Protein AF-A0A328TNJ8-F1 (afdb_monomer)

Nearest PDB structures (foldseek):
  2qz9-assembly2_B-2  TM=7.000E-01  e=3.202E-10  Vibrio cholerae
  2r00-assembly2_C-2  TM=6.395E-01  e=8.306E-10  Vibrio cholerae
  2r00-assembly1_A  TM=7.428E-01  e=7.680E-09  Vibrio cholerae
  2gyy-assembly2_C  TM=9.497E-01  e=2.494E-06  Streptococcus pneumoniae
  2hjs-assembly1_A-2  TM=7.032E-01  e=1.258E-07  Pseudomonas aeruginosa PAO1

InterPro domains:
  IPR000534 Semialdehyde dehydrogenase, NAD-binding [PF01118] (6-41)
  IPR012280 Semialdehyde dehydrogenase, dimerisation domain [PF02774] (74-170)
  IPR036291 NAD(P)-binding domain superfamily [SSF51735] (5-42)

Organism: NCBI:txid252393

Foldseek 3Di:
DAQFDADEDEQCLALLNVLLVVVCVVVVHRYGHYHDHYDPPHPDDDPDDDDDDPPDPDPPPPPPPDDPPVPPVCVVVVHPPDDDDDDDDDDPDDWKDKDKDKDQAPDQDFLVNVVVVQVVDPQEAEDDAPDDDDGPPHAVPGLHKYKYNWGADPPHRRMIIIMIMHTCSNNVRSNVVVVVVVVCCVPPVD

pLDDT: mean 79.5, std 22.18, range [23.92, 97.06]

Radius of gyration: 19.74 Å; Cα contacts (8 Å, |Δi|>4): 268; chains: 1; bounding box: 42×53×55 Å

Secondary structure (DSSP, 8-state):
--SSEEEEEETTTSHHHHHHHHHHHHTT--EEEEEEE--TT---PPSS--------------------THHHHHHHTT-TT----------S-SS-EEEEEEEE-SS---HHHHHHHHHT-TTEEEPPTT----IIIIITT-SSEEEEEEEE-SS-TTEEEEEEEE-TTIIIIIIHHHHHHHHHHHHH--

Solvent-accessible surface area (backbone atoms only — not comparable to full-atom values): 11451 Å² total; per-residue (Å²): 128,79,85,35,45,72,44,75,39,76,39,36,77,39,73,42,30,45,39,31,57,51,48,40,59,75,69,62,53,66,58,44,55,77,46,74,41,61,64,99,74,62,79,80,78,78,85,83,89,78,90,73,80,82,86,62,99,63,93,66,82,75,74,68,75,85,67,71,79,56,56,58,60,23,58,74,69,72,32,89,82,58,89,67,86,87,87,88,80,91,68,103,63,94,57,31,48,72,47,81,47,75,46,77,46,100,55,68,58,53,38,64,60,53,48,58,60,49,64,72,38,90,51,42,45,73,50,56,82,95,40,71,66,37,34,77,84,58,4,52,90,25,72,32,41,28,35,14,54,64,33,58,49,97,87,42,66,31,32,36,33,32,38,36,20,23,8,57,41,34,27,71,40,23,47,51,52,48,56,51,50,52,49,45,42,71,71,73,71,107

Mean predicted aligned error: 10.43 Å

Sequence (190 aa):
MSDGWNIALLGATGAVGAALLELLAEHQFPVGELYALASGRGVFWPPAGVQHAAAGHRCGRQRVAGVPLGGSGAKVLQDDGLPIAVSTVQAPVFYGNTQIVQIENLHPVSAEEAREALQQAEDINLTDEDNFPTQVGDASGSAHLSIGCVRNDYGIAELLQFWSVADNVRFSCALMAIKTAEKLVQEYLY

Structure (mmCIF, N/CA/C/O backbone):
data_AF-A0A328TNJ8-F1
#
_entry.id   AF-A0A328TNJ8-F1
#
loop_
_atom_site.group_PDB
_atom_site.id
_atom_site.type_symbol
_atom_site.label_atom_id
_atom_site.label_alt_id
_atom_site.label_comp_id
_atom_site.label_asym_id
_atom_site.label_entity_id
_atom_site.label_seq_id
_atom_site.pdbx_PDB_ins_code
_atom_site.Cartn_x
_atom_site.Cartn_y
_atom_site.Cartn_z
_atom_site.occupancy
_atom_site.B_iso_or_equiv
_atom_site.auth_seq_id
_atom_site.auth_comp_id
_atom_site.auth_asym_id
_atom_site.auth_atom_id
_atom_site.pdbx_PDB_model_num
ATOM 1 N N . MET A 1 1 ? -20.077 -3.007 30.073 1.00 47.66 1 MET A N 1
ATOM 2 C CA . MET A 1 1 ? -19.771 -2.292 28.816 1.00 47.66 1 MET A CA 1
ATOM 3 C C . MET A 1 1 ? -19.287 -3.367 27.867 1.00 47.66 1 MET A C 1
ATOM 5 O O . MET A 1 1 ? -18.530 -4.201 28.334 1.00 47.66 1 MET A O 1
ATOM 9 N N . SER A 1 2 ? -19.848 -3.474 26.663 1.00 51.03 2 SER A N 1
ATOM 10 C CA . SER A 1 2 ? -19.603 -4.611 25.762 1.00 51.03 2 SER A CA 1
ATOM 11 C C . SER A 1 2 ? -18.109 -4.785 25.477 1.00 51.03 2 SER A C 1
ATOM 13 O O . SER A 1 2 ? -17.435 -3.801 25.185 1.00 51.03 2 SER A O 1
ATOM 15 N N . ASP A 1 3 ? -17.622 -6.026 25.552 1.00 70.44 3 ASP A N 1
ATOM 16 C CA . ASP A 1 3 ? -16.212 -6.444 25.430 1.00 70.44 3 ASP A CA 1
ATOM 17 C C . ASP A 1 3 ? -15.604 -6.256 24.013 1.00 70.44 3 ASP A C 1
ATOM 19 O O . ASP A 1 3 ? -14.621 -6.900 23.663 1.00 70.44 3 ASP A O 1
ATOM 23 N N . GLY A 1 4 ? -16.184 -5.379 23.183 1.00 81.12 4 GLY A N 1
ATOM 24 C CA . GLY A 1 4 ? -15.771 -5.089 21.808 1.00 81.12 4 GLY A CA 1
ATOM 25 C C . GLY A 1 4 ? -16.939 -4.687 20.897 1.00 81.12 4 GLY A C 1
ATOM 26 O O . GLY A 1 4 ? -18.098 -4.645 21.323 1.00 81.12 4 GLY A O 1
ATOM 27 N N . TRP A 1 5 ? -16.637 -4.383 19.632 1.00 86.81 5 TRP A N 1
ATOM 28 C CA . TRP A 1 5 ? -17.613 -4.040 18.593 1.00 86.81 5 TRP A CA 1
ATOM 29 C C . TRP A 1 5 ? -18.095 -5.279 17.849 1.00 86.81 5 TRP A C 1
ATOM 31 O O . TRP A 1 5 ? -17.291 -6.095 17.397 1.00 86.81 5 TRP A O 1
ATOM 41 N N . ASN A 1 6 ? -19.408 -5.400 17.664 1.00 88.69 6 ASN A N 1
ATOM 42 C CA . ASN A 1 6 ? -19.966 -6.457 16.830 1.00 88.69 6 ASN A CA 1
ATOM 43 C C . ASN A 1 6 ? -19.729 -6.119 15.354 1.00 88.69 6 ASN A C 1
ATOM 45 O O . ASN A 1 6 ? -20.203 -5.093 14.865 1.00 88.69 6 ASN A O 1
ATOM 49 N N . ILE A 1 7 ? -19.004 -6.980 14.644 1.00 89.19 7 ILE A N 1
ATOM 50 C CA . ILE A 1 7 ? -18.570 -6.751 13.263 1.00 89.19 7 ILE A CA 1
ATOM 51 C C . ILE A 1 7 ? -19.214 -7.791 12.360 1.00 89.19 7 ILE A C 1
ATOM 53 O O . ILE A 1 7 ? -19.061 -8.987 12.580 1.00 89.19 7 ILE A O 1
ATOM 57 N N . ALA A 1 8 ? -19.881 -7.351 11.295 1.00 90.12 8 ALA A N 1
ATOM 58 C CA . ALA A 1 8 ? -20.311 -8.231 10.216 1.00 90.12 8 ALA A CA 1
ATOM 59 C C . ALA A 1 8 ? -19.391 -8.077 9.004 1.00 90.12 8 ALA A C 1
ATOM 61 O O . ALA A 1 8 ? -19.329 -7.011 8.393 1.00 90.12 8 ALA A O 1
ATOM 62 N N . LEU A 1 9 ? -18.693 -9.154 8.643 1.00 87.06 9 LEU A N 1
ATOM 63 C CA . LEU A 1 9 ? -17.782 -9.188 7.506 1.00 87.06 9 LEU A CA 1
ATOM 64 C C . LEU A 1 9 ? -18.424 -9.919 6.331 1.00 87.06 9 LEU A C 1
ATOM 66 O O . LEU A 1 9 ? -18.528 -11.146 6.332 1.00 87.06 9 LEU A O 1
ATOM 70 N N . LEU A 1 10 ? -18.804 -9.172 5.298 1.00 87.69 10 LEU A N 1
ATOM 71 C CA . LEU A 1 10 ? -19.263 -9.745 4.037 1.00 87.69 10 LEU A CA 1
ATOM 72 C C . LEU A 1 10 ? -18.072 -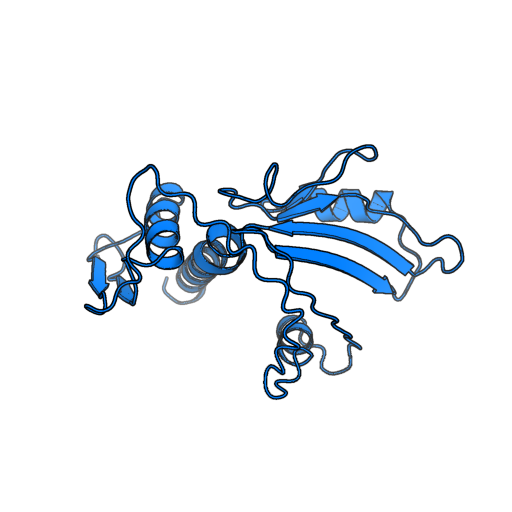10.101 3.137 1.00 87.69 10 LEU A C 1
ATOM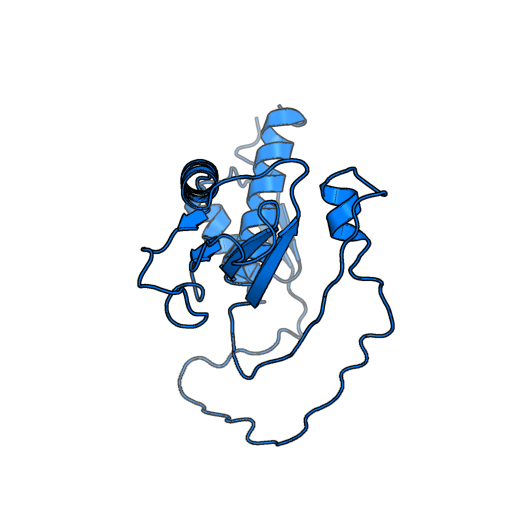 74 O O . LEU A 1 10 ? -17.221 -9.265 2.859 1.00 87.69 10 LEU A O 1
ATOM 78 N N . GLY A 1 11 ? -18.036 -11.337 2.639 1.00 84.31 11 GLY A N 1
ATOM 79 C CA . GLY A 1 11 ? -16.944 -11.841 1.806 1.00 84.31 11 GLY A CA 1
ATOM 80 C C . GLY A 1 11 ? -15.753 -12.381 2.599 1.00 84.31 11 GLY A C 1
ATOM 81 O O . GLY A 1 11 ? -14.644 -12.393 2.072 1.00 84.31 11 GLY A O 1
ATOM 82 N N . ALA A 1 12 ? -15.975 -12.863 3.828 1.00 84.12 12 ALA A N 1
ATOM 83 C CA . ALA A 1 12 ? -14.924 -13.354 4.729 1.00 84.12 12 ALA A CA 1
ATOM 84 C C . ALA A 1 12 ? -14.005 -14.440 4.123 1.00 84.12 12 ALA A C 1
ATOM 86 O O . ALA A 1 12 ? -12.855 -14.559 4.521 1.00 84.12 12 ALA A O 1
ATOM 87 N N . THR A 1 13 ? -14.484 -15.210 3.139 1.00 83.62 13 THR A N 1
ATOM 88 C CA . THR A 1 13 ? -13.697 -16.253 2.451 1.00 83.62 13 THR A CA 1
ATOM 89 C C . THR A 1 13 ? -12.882 -15.743 1.257 1.00 83.62 13 THR A C 1
ATOM 91 O O . THR A 1 13 ? -12.181 -16.526 0.624 1.00 83.62 13 THR A O 1
ATOM 94 N N . GLY A 1 14 ? -13.033 -14.476 0.862 1.00 83.19 14 GLY A N 1
ATOM 95 C CA . GLY A 1 14 ? -12.252 -13.873 -0.220 1.00 83.19 14 GLY A CA 1
ATOM 96 C C . GLY A 1 14 ? -10.882 -13.395 0.262 1.00 83.19 14 GLY A C 1
ATOM 97 O O . GLY A 1 14 ? -10.667 -13.247 1.459 1.00 83.19 14 GLY A O 1
ATOM 98 N N . ALA A 1 15 ? -9.976 -13.082 -0.671 1.00 84.19 15 ALA A N 1
ATOM 99 C CA . ALA A 1 15 ? -8.620 -12.624 -0.343 1.00 84.19 15 ALA A CA 1
ATOM 100 C C . ALA A 1 15 ? -8.612 -11.393 0.587 1.00 84.19 15 ALA A C 1
ATOM 102 O O . ALA A 1 15 ? -7.891 -11.374 1.578 1.00 84.19 15 ALA A O 1
ATOM 103 N N . VAL A 1 16 ? -9.472 -10.401 0.314 1.00 89.19 16 VAL A N 1
ATOM 104 C CA . VAL A 1 16 ? -9.612 -9.201 1.163 1.00 89.19 16 VAL A CA 1
ATOM 105 C C . VAL A 1 16 ? -10.204 -9.549 2.526 1.00 89.19 16 VAL A C 1
ATOM 107 O O . VAL A 1 16 ? -9.745 -9.028 3.534 1.00 89.19 16 VAL A O 1
ATOM 110 N N . GLY A 1 17 ? -11.199 -10.441 2.571 1.00 85.94 17 GLY A N 1
ATOM 111 C CA . GLY A 1 17 ? -11.820 -10.873 3.823 1.00 85.94 17 GLY A CA 1
ATOM 112 C C . GLY A 1 17 ? -10.829 -11.589 4.738 1.00 85.94 17 GLY A C 1
ATOM 113 O O . GLY A 1 17 ? -10.763 -11.271 5.919 1.00 85.94 17 GLY A O 1
ATOM 114 N N . ALA A 1 18 ? -10.013 -12.487 4.183 1.00 87.56 18 ALA A N 1
ATOM 115 C CA . ALA A 1 18 ? -8.958 -13.169 4.925 1.00 87.56 18 ALA A CA 1
ATOM 116 C C . ALA A 1 18 ? -7.911 -12.176 5.458 1.00 87.56 18 ALA A C 1
ATOM 118 O O . ALA A 1 18 ? -7.631 -12.173 6.653 1.00 87.56 18 ALA A O 1
ATOM 119 N N . ALA A 1 19 ? -7.421 -11.270 4.603 1.00 90.06 19 ALA A N 1
ATOM 120 C CA . ALA A 1 19 ? -6.477 -10.229 5.007 1.00 90.06 19 ALA A CA 1
ATOM 121 C C . ALA A 1 19 ? -7.039 -9.305 6.099 1.00 90.06 19 ALA A C 1
ATOM 123 O O . ALA A 1 19 ? -6.317 -8.933 7.017 1.00 90.06 19 ALA A O 1
ATOM 124 N N . LEU A 1 20 ? -8.326 -8.948 6.030 1.00 91.94 20 LEU A N 1
ATOM 125 C CA . LEU A 1 20 ? -8.980 -8.127 7.050 1.00 91.94 20 LEU A CA 1
ATOM 126 C C . LEU A 1 20 ? -9.035 -8.842 8.400 1.00 91.94 20 LEU A C 1
ATOM 128 O O . LEU A 1 20 ? -8.789 -8.219 9.423 1.00 91.94 20 LEU A O 1
ATOM 132 N N . LEU A 1 21 ? -9.344 -10.140 8.415 1.00 90.62 21 LEU A N 1
ATOM 133 C CA . LEU A 1 21 ? -9.379 -10.922 9.653 1.00 90.62 21 LEU A CA 1
ATOM 134 C C . LEU A 1 21 ? -7.996 -11.038 10.299 1.00 90.62 21 LEU A C 1
ATOM 136 O O . LEU A 1 21 ? -7.887 -10.906 11.515 1.00 90.62 21 LEU A O 1
ATOM 140 N N . GLU A 1 22 ? -6.957 -11.253 9.492 1.00 90.44 22 GLU A N 1
ATOM 141 C CA . GLU A 1 22 ? -5.568 -11.262 9.962 1.00 90.44 22 GLU A CA 1
ATOM 142 C C . GLU A 1 22 ? -5.178 -9.900 10.545 1.00 90.44 22 GLU A C 1
ATOM 144 O O . GLU A 1 22 ? -4.756 -9.820 11.697 1.00 90.44 22 GLU A O 1
ATOM 149 N N . LEU A 1 23 ? -5.413 -8.819 9.797 1.00 91.12 23 LEU A N 1
ATOM 150 C CA . LEU A 1 23 ? -5.046 -7.473 10.228 1.00 91.12 23 LEU A CA 1
ATOM 151 C C . LEU A 1 23 ? -5.847 -6.999 11.451 1.00 91.12 23 LEU A C 1
ATOM 153 O O . LEU A 1 23 ? -5.287 -6.320 12.303 1.00 91.12 23 LEU A O 1
ATOM 157 N N . LEU A 1 24 ? -7.123 -7.381 11.595 1.00 91.50 24 LEU A N 1
ATOM 158 C CA . LEU A 1 24 ? -7.907 -7.094 12.807 1.00 91.50 24 LEU A CA 1
ATOM 159 C C . LEU A 1 24 ? -7.250 -7.700 14.054 1.00 91.50 24 LEU A C 1
ATOM 161 O O . LEU A 1 24 ? -7.245 -7.070 15.112 1.00 91.50 24 LEU A O 1
ATOM 165 N N . ALA A 1 25 ? -6.696 -8.910 13.932 1.00 88.25 25 ALA A N 1
ATOM 166 C CA . ALA A 1 25 ? -5.986 -9.573 15.019 1.00 88.25 25 ALA A CA 1
ATOM 167 C C . ALA A 1 25 ? -4.609 -8.938 15.276 1.00 88.25 25 ALA A C 1
ATOM 169 O O . ALA A 1 25 ? -4.263 -8.702 16.433 1.00 88.25 25 ALA A O 1
ATOM 170 N N . GLU A 1 26 ? -3.850 -8.630 14.219 1.00 90.75 26 GLU A N 1
ATOM 171 C CA . GLU A 1 26 ? -2.539 -7.964 14.304 1.00 90.75 26 GLU A CA 1
ATOM 172 C C . GLU A 1 26 ? -2.641 -6.591 14.989 1.00 90.75 26 GLU A C 1
ATOM 174 O O . GLU A 1 26 ? -1.857 -6.289 15.886 1.00 90.75 26 GLU A O 1
ATOM 179 N N . HIS A 1 27 ? -3.657 -5.802 14.632 1.00 91.56 27 HIS A N 1
ATOM 180 C CA . HIS A 1 27 ? -3.934 -4.482 15.207 1.00 91.56 27 HIS A CA 1
ATOM 181 C C . HIS A 1 27 ? -4.640 -4.535 16.568 1.00 91.56 27 HIS A C 1
ATOM 183 O O . HIS A 1 27 ? -4.908 -3.493 17.162 1.00 91.56 27 HIS A O 1
ATOM 189 N N . GLN A 1 28 ? -4.962 -5.733 17.071 1.00 89.81 28 GLN A N 1
ATOM 190 C CA . GLN A 1 28 ? -5.697 -5.921 18.326 1.00 89.81 28 GLN A CA 1
ATOM 191 C C . GLN A 1 28 ? -7.003 -5.110 18.370 1.00 89.81 28 GLN A C 1
ATOM 193 O O . GLN A 1 28 ? -7.382 -4.568 19.412 1.00 89.81 28 GLN A O 1
ATOM 198 N N . PHE A 1 29 ? -7.696 -5.013 17.232 1.00 89.81 29 PHE A N 1
ATOM 199 C CA . PHE A 1 29 ? -8.922 -4.233 17.141 1.00 89.81 29 PHE A CA 1
ATOM 200 C C . PHE A 1 29 ? -9.971 -4.802 18.114 1.00 89.81 29 PHE A C 1
ATOM 202 O O . PHE A 1 29 ? -10.132 -6.024 18.186 1.00 89.81 29 PHE A O 1
ATOM 209 N N . PRO A 1 30 ? -10.708 -3.962 18.863 1.00 88.19 30 PRO A N 1
ATOM 210 C CA . PRO A 1 30 ? -11.667 -4.440 19.855 1.00 88.19 30 PRO A CA 1
ATOM 211 C C . PRO A 1 30 ? -12.902 -5.053 19.179 1.00 88.19 30 PRO A C 1
ATOM 213 O O . PRO A 1 30 ? -13.895 -4.370 18.925 1.00 88.19 30 PRO A O 1
ATOM 216 N N . VAL A 1 31 ? -12.845 -6.354 18.887 1.00 87.81 31 VAL A N 1
ATOM 217 C CA . VAL A 1 31 ? -13.938 -7.136 18.291 1.00 87.81 31 VAL A CA 1
ATOM 218 C C . VAL A 1 31 ? -14.737 -7.846 19.385 1.00 87.81 31 VAL A C 1
ATOM 220 O O . VAL A 1 31 ? -14.178 -8.588 20.186 1.00 87.81 31 VAL A O 1
ATOM 223 N N . GLY A 1 32 ? -16.051 -7.627 19.394 1.00 87.38 32 GLY A N 1
ATOM 224 C CA . GLY A 1 32 ? -17.022 -8.380 20.185 1.00 87.38 32 GLY A CA 1
ATOM 225 C C . GLY A 1 32 ? -17.451 -9.634 19.426 1.00 87.38 32 GLY A C 1
ATOM 226 O O . GLY A 1 32 ? -16.674 -10.569 19.246 1.00 87.38 32 GLY A O 1
ATOM 227 N N . GLU A 1 33 ? -18.687 -9.659 18.929 1.00 86.88 33 GLU A N 1
ATOM 228 C CA . GLU A 1 33 ? -19.156 -10.745 18.065 1.00 86.88 33 GLU A CA 1
ATOM 229 C C . GLU A 1 33 ? -18.801 -10.507 16.592 1.00 86.88 33 GLU A C 1
ATOM 231 O O . GLU A 1 33 ? -19.145 -9.478 16.006 1.00 86.88 33 GLU A O 1
ATOM 236 N N . LEU A 1 34 ? -18.158 -11.496 15.967 1.00 87.94 34 LEU A N 1
ATOM 237 C CA . LEU A 1 34 ? -17.818 -11.474 14.546 1.00 87.94 34 LEU A CA 1
ATOM 238 C C . LEU A 1 34 ? -18.793 -12.333 13.726 1.00 87.94 34 LEU A C 1
ATOM 240 O O . LEU A 1 34 ? -18.844 -13.555 13.856 1.00 87.94 34 LEU A O 1
ATOM 244 N N . TYR A 1 35 ? -19.508 -11.695 12.805 1.00 88.56 35 TYR A N 1
ATOM 245 C CA . TYR A 1 35 ? -20.435 -12.314 11.865 1.00 88.56 35 TYR A CA 1
ATOM 246 C C . TYR A 1 35 ? -19.776 -12.438 10.487 1.00 88.56 35 TYR A C 1
ATOM 248 O O . TYR A 1 35 ? -19.860 -11.538 9.651 1.00 88.56 35 TYR A O 1
ATOM 256 N N . ALA A 1 36 ? -19.109 -13.563 10.236 1.00 85.88 36 ALA A N 1
ATOM 257 C CA . ALA A 1 36 ? -18.497 -13.852 8.942 1.00 85.88 36 ALA A CA 1
ATOM 258 C C . ALA A 1 36 ? -19.555 -14.335 7.933 1.00 85.88 36 ALA A C 1
ATOM 260 O O . ALA A 1 36 ? -20.021 -15.473 7.977 1.00 85.88 36 ALA A O 1
ATOM 261 N N . LEU A 1 37 ? -19.933 -13.461 7.003 1.00 84.50 37 LEU A N 1
ATOM 262 C CA . LEU A 1 37 ? -20.914 -13.734 5.960 1.00 84.50 37 LEU A CA 1
ATOM 263 C C . LEU A 1 37 ? -20.188 -14.027 4.646 1.00 84.50 37 LEU A C 1
ATOM 265 O O . LEU A 1 37 ? -19.576 -13.147 4.045 1.00 84.50 37 LEU A O 1
ATOM 269 N N . ALA A 1 38 ? -20.271 -15.260 4.158 1.00 78.69 38 ALA A N 1
ATOM 270 C CA . ALA A 1 38 ? -19.705 -15.645 2.869 1.00 78.69 38 ALA A CA 1
ATOM 271 C C . ALA A 1 38 ? -20.811 -16.044 1.889 1.00 78.69 38 ALA A C 1
ATOM 273 O O . ALA A 1 38 ? -21.744 -16.765 2.239 1.00 78.69 38 ALA A O 1
ATOM 274 N N . SER A 1 39 ? -20.700 -15.600 0.634 1.00 62.72 39 SER A N 1
ATOM 275 C CA . SER A 1 39 ? -21.553 -16.140 -0.425 1.00 62.72 39 SER A CA 1
ATOM 276 C C . SER A 1 39 ? -21.060 -17.542 -0.803 1.00 62.72 39 SER A C 1
ATOM 278 O O . SER A 1 39 ? -19.860 -17.743 -0.988 1.00 62.72 39 SER A O 1
ATOM 280 N N . GLY A 1 40 ? -21.968 -18.506 -0.987 1.00 54.97 40 GLY A N 1
ATOM 281 C CA . GLY A 1 40 ? -21.644 -19.885 -1.403 1.00 54.97 40 GLY A CA 1
ATOM 282 C C . GLY A 1 40 ? -21.039 -20.026 -2.812 1.00 54.97 40 GLY A C 1
ATOM 283 O O . GLY A 1 40 ? -20.961 -21.129 -3.340 1.00 54.97 40 GLY A O 1
ATOM 284 N N . ARG A 1 41 ? -20.637 -18.914 -3.441 1.00 48.25 41 ARG A N 1
ATOM 285 C CA . ARG A 1 41 ? -19.942 -18.832 -4.736 1.00 48.25 41 ARG A CA 1
ATOM 286 C C . ARG A 1 41 ? -18.491 -18.362 -4.590 1.00 48.25 41 ARG A C 1
ATOM 288 O O . ARG A 1 41 ? -17.935 -17.831 -5.548 1.00 48.25 41 ARG A O 1
ATOM 295 N N . GLY A 1 42 ? -17.904 -18.510 -3.400 1.00 43.34 42 GLY A N 1
ATOM 296 C CA . GLY A 1 42 ? -16.512 -18.150 -3.142 1.00 43.34 42 GLY A CA 1
ATOM 297 C C . GLY A 1 42 ? -15.600 -18.670 -4.252 1.00 43.34 42 GLY A C 1
ATOM 298 O O . GLY A 1 42 ? -15.633 -19.856 -4.579 1.00 43.34 42 GLY A O 1
ATOM 299 N N . VAL A 1 43 ? -14.836 -17.764 -4.866 1.00 34.81 43 VAL A N 1
ATOM 300 C CA . VAL A 1 43 ? -13.778 -18.125 -5.810 1.00 34.81 43 VAL A CA 1
ATOM 301 C C . VAL A 1 43 ? -12.832 -19.054 -5.061 1.00 34.81 43 VAL A C 1
ATOM 303 O O . VAL A 1 43 ? -12.153 -18.648 -4.123 1.00 34.81 43 VAL A O 1
ATOM 306 N N . PHE A 1 44 ? -12.876 -20.325 -5.437 1.00 32.38 44 PHE A N 1
ATOM 307 C CA . PHE A 1 44 ? -12.053 -21.384 -4.889 1.00 32.38 44 PHE A CA 1
ATOM 308 C C . PHE A 1 44 ? -10.586 -21.093 -5.217 1.00 32.38 44 PHE A C 1
ATOM 310 O O . PHE A 1 44 ? -10.172 -21.163 -6.374 1.00 32.38 44 PHE A O 1
ATOM 317 N N . TRP A 1 45 ? -9.810 -20.755 -4.190 1.00 30.70 45 TRP A N 1
ATOM 318 C CA . TRP A 1 45 ? -8.358 -20.870 -4.203 1.00 30.70 45 TRP A CA 1
ATOM 319 C C . TRP A 1 45 ? -8.004 -22.334 -3.902 1.00 30.70 45 TRP A C 1
ATOM 321 O O . TRP A 1 45 ? -8.371 -22.816 -2.826 1.00 30.70 45 TRP A O 1
ATOM 331 N N . PRO A 1 46 ? -7.335 -23.080 -4.799 1.00 29.09 46 PRO A N 1
ATOM 332 C CA . PRO A 1 46 ? -6.877 -24.413 -4.450 1.00 29.09 46 PRO A CA 1
ATOM 333 C C . PRO A 1 46 ? -5.630 -24.303 -3.556 1.00 29.09 46 PRO A C 1
ATOM 335 O O . PRO A 1 46 ? -4.728 -23.516 -3.857 1.00 29.09 46 PRO A O 1
ATOM 338 N N . PRO A 1 47 ? -5.515 -25.104 -2.484 1.00 33.72 47 PRO A N 1
ATOM 339 C CA . PRO A 1 47 ? -4.252 -25.249 -1.781 1.00 33.72 47 PRO A CA 1
ATOM 340 C C . PRO A 1 47 ? -3.281 -26.040 -2.671 1.00 33.72 47 PRO A C 1
ATOM 342 O O . PRO A 1 47 ? -3.618 -27.117 -3.149 1.00 33.72 47 PRO A O 1
ATOM 345 N N . ALA A 1 48 ? -2.090 -25.475 -2.878 1.00 36.94 48 ALA A N 1
ATOM 346 C CA . ALA A 1 48 ? -0.882 -26.089 -3.435 1.00 36.94 48 ALA A CA 1
ATOM 347 C C . ALA A 1 48 ? -1.003 -26.859 -4.777 1.00 36.94 48 ALA A C 1
ATOM 349 O O . ALA A 1 48 ? -1.488 -27.983 -4.847 1.00 36.94 48 ALA A O 1
ATOM 350 N N . GLY A 1 49 ? -0.377 -26.311 -5.830 1.00 35.84 49 GLY A N 1
ATOM 351 C CA . GLY A 1 49 ? 0.231 -27.152 -6.873 1.00 35.84 49 GLY A CA 1
ATOM 352 C C . GLY A 1 49 ? -0.415 -27.210 -8.260 1.00 35.84 49 GLY A C 1
ATOM 353 O O . GLY A 1 49 ? -0.148 -28.169 -8.978 1.00 35.84 49 GLY A O 1
ATOM 354 N N . VAL A 1 50 ? -1.186 -26.210 -8.705 1.00 28.91 50 VAL A N 1
ATOM 355 C CA . VAL A 1 50 ? -1.593 -26.130 -10.125 1.00 28.91 50 VAL A CA 1
ATOM 356 C C . VAL A 1 50 ? -1.181 -24.797 -10.739 1.00 28.91 50 VAL A C 1
ATOM 358 O O . VAL A 1 50 ? -1.801 -23.760 -10.517 1.00 28.91 50 VAL A O 1
ATOM 361 N N . GLN A 1 51 ? -0.120 -24.854 -11.546 1.00 38.50 51 GLN A N 1
ATOM 362 C CA . GLN A 1 51 ? 0.243 -23.821 -12.505 1.00 38.50 51 GLN A CA 1
ATOM 363 C C . GLN A 1 51 ? -0.838 -23.760 -13.590 1.00 38.50 51 GLN A C 1
ATOM 365 O O . GLN A 1 51 ? -0.988 -24.692 -14.373 1.00 38.50 51 GLN A O 1
ATOM 370 N N . HIS A 1 52 ? -1.546 -22.639 -13.684 1.00 27.88 52 HIS A N 1
ATOM 371 C CA . HIS A 1 52 ? -2.071 -22.191 -14.967 1.00 27.88 52 HIS A CA 1
ATOM 372 C C . HIS A 1 52 ? -1.409 -20.862 -15.297 1.00 27.88 52 HIS A C 1
ATOM 374 O O . HIS A 1 52 ? -1.846 -19.794 -14.875 1.00 27.88 52 HIS A O 1
ATOM 380 N N . ALA A 1 53 ? -0.343 -20.945 -16.093 1.00 31.56 53 ALA A N 1
ATOM 381 C CA . ALA A 1 53 ? -0.002 -19.858 -16.983 1.00 31.56 53 ALA A CA 1
ATOM 382 C C . ALA A 1 53 ? -1.209 -19.660 -17.908 1.00 31.56 53 ALA A C 1
ATOM 384 O O . ALA A 1 53 ? -1.464 -20.477 -18.794 1.00 31.56 53 ALA A O 1
ATOM 385 N N . ALA A 1 54 ? -1.952 -18.570 -17.728 1.00 31.73 54 ALA A N 1
ATOM 386 C CA . ALA A 1 54 ? -2.747 -18.023 -18.814 1.00 31.73 54 ALA A CA 1
ATOM 387 C C . ALA A 1 54 ? -1.770 -17.416 -19.837 1.00 31.73 54 ALA A C 1
ATOM 389 O O . ALA A 1 54 ? -1.650 -16.203 -19.983 1.00 31.73 54 ALA A O 1
ATOM 390 N N . ALA A 1 55 ? -1.039 -18.289 -20.537 1.00 36.56 55 ALA A N 1
ATOM 391 C CA . ALA A 1 55 ? -0.412 -17.983 -21.808 1.00 36.56 55 ALA A CA 1
ATOM 392 C C . ALA A 1 55 ? -1.546 -17.785 -22.819 1.00 36.56 55 ALA A C 1
ATOM 394 O O . ALA A 1 55 ? -1.991 -18.698 -23.507 1.00 36.56 55 ALA A O 1
ATOM 395 N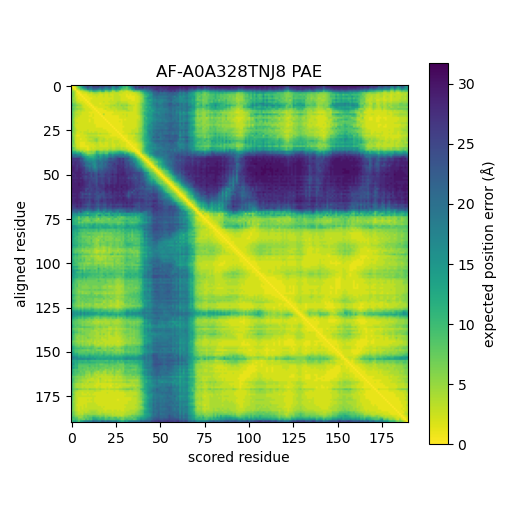 N . GLY A 1 56 ? -2.075 -16.569 -22.833 1.00 27.91 56 GLY A N 1
ATOM 396 C CA . GLY A 1 56 ? -3.067 -16.114 -23.782 1.00 27.91 56 GLY A CA 1
ATOM 397 C C . GLY A 1 56 ? -2.751 -14.674 -24.111 1.00 27.91 56 GLY A C 1
ATOM 398 O O . GLY A 1 56 ? -3.219 -13.769 -23.428 1.00 27.91 56 GLY A O 1
ATOM 399 N N . HIS A 1 57 ? -1.957 -14.463 -25.162 1.00 37.25 57 HIS A N 1
ATOM 400 C CA . HIS A 1 57 ? -1.831 -13.166 -25.809 1.00 37.25 57 HIS A CA 1
ATOM 401 C C . HIS A 1 57 ? -3.222 -12.680 -26.228 1.00 37.25 57 HIS A C 1
ATOM 403 O O . HIS A 1 57 ? -3.724 -12.997 -27.302 1.00 37.25 57 HIS A O 1
ATOM 409 N N . ARG A 1 58 ? -3.847 -11.888 -25.365 1.00 25.42 58 ARG A N 1
ATOM 410 C CA . ARG A 1 58 ? -4.829 -10.882 -25.731 1.00 25.42 58 ARG A CA 1
ATOM 411 C C . ARG A 1 58 ? -4.519 -9.662 -24.883 1.00 25.42 58 ARG A C 1
ATOM 413 O O . ARG A 1 58 ? -4.874 -9.609 -23.712 1.00 25.42 58 ARG A O 1
ATOM 420 N N . CYS A 1 59 ? -3.882 -8.675 -25.511 1.00 31.53 59 CYS A N 1
ATOM 421 C CA . CYS A 1 59 ? -4.033 -7.275 -25.131 1.00 31.53 59 CYS A CA 1
ATOM 422 C C . CYS A 1 59 ? -5.521 -6.934 -25.305 1.00 31.53 59 CYS A C 1
ATOM 424 O O . CYS A 1 59 ? -5.971 -6.446 -26.341 1.00 31.53 59 CYS A O 1
ATOM 426 N N . GLY A 1 60 ? -6.330 -7.353 -24.335 1.00 25.11 60 GLY A N 1
ATOM 427 C CA . GLY A 1 60 ? -7.718 -6.972 -24.238 1.00 25.11 60 GLY A CA 1
ATOM 428 C C . GLY A 1 60 ? -7.721 -5.549 -23.730 1.00 25.11 60 GLY A C 1
ATOM 429 O O . GLY A 1 60 ? -7.433 -5.313 -22.563 1.00 25.11 60 GLY A O 1
ATOM 430 N N . ARG A 1 61 ? -8.046 -4.595 -24.600 1.00 26.20 61 ARG A N 1
ATOM 431 C CA . ARG A 1 61 ? -8.467 -3.265 -24.171 1.00 26.20 61 ARG A CA 1
ATOM 432 C C . ARG A 1 61 ? -9.723 -3.464 -23.321 1.00 26.20 61 ARG A C 1
ATOM 434 O O . ARG A 1 61 ? -10.829 -3.504 -23.856 1.00 26.20 61 ARG A O 1
ATOM 441 N N . GLN A 1 62 ? -9.560 -3.649 -22.012 1.00 26.08 62 GLN A N 1
ATOM 442 C CA . GLN A 1 62 ? -10.658 -3.505 -21.071 1.00 26.08 62 GLN A CA 1
ATOM 443 C C . GLN A 1 62 ? -11.066 -2.038 -21.148 1.00 26.08 62 GLN A C 1
ATOM 445 O O . GLN A 1 62 ? -10.472 -1.161 -20.529 1.00 26.08 62 GLN A O 1
ATOM 450 N N . ARG A 1 63 ? -12.083 -1.754 -21.968 1.00 23.92 63 ARG A N 1
ATOM 451 C CA . ARG A 1 63 ? -12.930 -0.594 -21.726 1.00 23.92 63 ARG A CA 1
ATOM 452 C C . ARG A 1 63 ? -13.643 -0.884 -20.415 1.00 23.92 63 ARG A C 1
ATOM 454 O O . ARG A 1 63 ? -14.713 -1.483 -20.414 1.00 23.92 63 ARG A O 1
ATOM 461 N N . VAL A 1 64 ? -13.032 -0.475 -19.308 1.00 30.66 64 VAL A N 1
ATOM 462 C CA . VAL A 1 64 ? -13.819 -0.081 -18.146 1.00 30.66 64 VAL A CA 1
ATOM 463 C C . VAL A 1 64 ? -14.720 1.027 -18.681 1.00 30.66 64 VAL A C 1
ATOM 465 O O . VAL A 1 64 ? -14.230 2.050 -19.163 1.00 30.66 64 VAL A O 1
ATOM 468 N N . ALA A 1 65 ? -16.021 0.747 -18.776 1.00 26.47 65 ALA A N 1
ATOM 469 C CA . ALA A 1 65 ? -17.011 1.749 -19.142 1.00 26.47 65 ALA A CA 1
ATOM 470 C C . ALA A 1 65 ? -16.755 2.979 -18.264 1.00 26.47 65 ALA A C 1
ATOM 472 O O . ALA A 1 65 ? -16.611 2.826 -17.055 1.00 26.47 65 ALA A O 1
ATOM 473 N N . GLY A 1 66 ? -16.585 4.139 -18.903 1.00 28.44 66 GLY A N 1
ATOM 474 C CA . GLY A 1 66 ? -15.991 5.337 -18.320 1.00 28.44 66 GLY A CA 1
ATOM 475 C C . GLY A 1 66 ? -16.577 5.719 -16.967 1.00 28.44 66 GLY A C 1
ATOM 476 O O . GLY A 1 66 ? -17.555 6.454 -16.894 1.00 28.44 66 GLY A O 1
ATOM 477 N N . VAL A 1 67 ? -15.923 5.266 -15.904 1.00 32.59 67 VAL A N 1
ATOM 478 C CA . VAL A 1 67 ? -15.907 5.981 -14.639 1.00 32.59 67 VAL A CA 1
ATOM 479 C C . VAL A 1 67 ? -14.714 6.921 -14.756 1.00 32.59 67 VAL A C 1
ATOM 481 O O . VAL A 1 67 ? -13.600 6.440 -14.987 1.00 32.59 67 VAL A O 1
ATOM 484 N N . PRO A 1 68 ? -14.901 8.244 -14.661 1.00 33.47 68 PRO A N 1
ATOM 485 C CA . PRO A 1 68 ? -13.769 9.134 -14.519 1.00 33.47 68 PRO A CA 1
ATOM 486 C C . PRO A 1 68 ? -13.079 8.761 -13.205 1.00 33.47 68 PRO A C 1
ATOM 488 O O . PRO A 1 68 ? -13.556 9.090 -12.123 1.00 33.47 68 PRO A O 1
ATOM 491 N N . LEU A 1 69 ? -11.948 8.055 -13.292 1.00 41.06 69 LEU A N 1
ATOM 492 C CA . LEU A 1 69 ? -11.078 7.786 -12.142 1.00 41.06 69 LEU A CA 1
ATOM 493 C C . LEU A 1 69 ? -10.507 9.087 -11.539 1.00 41.06 69 LEU A C 1
ATOM 495 O O . LEU A 1 69 ? -9.914 9.047 -10.468 1.00 41.06 69 LEU A O 1
ATOM 499 N N . GLY A 1 70 ? -10.748 10.243 -12.174 1.00 39.62 70 GLY A N 1
ATOM 500 C CA . GLY A 1 70 ? -10.452 11.570 -11.631 1.00 39.62 70 GLY A CA 1
ATOM 501 C C . GLY A 1 70 ? -11.339 12.014 -10.457 1.00 39.62 70 GLY A C 1
ATOM 502 O O . GLY A 1 70 ? -11.037 13.029 -9.848 1.00 39.62 70 GLY A O 1
ATOM 503 N N . GLY A 1 71 ? -12.410 11.287 -10.105 1.00 47.38 71 GLY A N 1
ATOM 504 C CA . GLY A 1 71 ? -13.358 11.744 -9.075 1.00 47.38 71 GLY A CA 1
ATOM 505 C C . GLY A 1 71 ? -12.947 11.480 -7.620 1.00 47.38 71 GLY A C 1
ATOM 506 O O . GLY A 1 71 ? -13.283 12.265 -6.738 1.00 47.38 71 GLY A O 1
ATOM 507 N N . SER A 1 72 ? -12.244 10.381 -7.335 1.00 58.59 72 SER A N 1
ATOM 508 C CA . SER A 1 72 ? -11.972 9.993 -5.941 1.00 58.59 72 SER A CA 1
ATOM 509 C C . SER A 1 72 ? -10.789 10.749 -5.342 1.00 58.59 72 SER A C 1
ATOM 511 O O . SER A 1 72 ? -10.868 11.153 -4.191 1.00 58.59 72 SER A O 1
ATOM 513 N N . GLY A 1 73 ? -9.711 10.959 -6.109 1.00 59.38 73 GLY A N 1
ATOM 514 C CA . GLY A 1 73 ? -8.501 11.632 -5.619 1.00 59.38 73 GLY A CA 1
ATOM 515 C C . GLY A 1 73 ? -8.758 13.089 -5.237 1.00 59.38 73 GLY A C 1
ATOM 516 O O . GLY A 1 73 ? -8.492 13.475 -4.104 1.00 59.38 73 GLY A O 1
ATOM 517 N N . ALA A 1 74 ? -9.378 13.852 -6.142 1.00 60.47 74 ALA A N 1
ATOM 518 C CA . ALA A 1 74 ? -9.802 15.233 -5.901 1.00 60.47 74 ALA A CA 1
ATOM 519 C C . ALA A 1 74 ? -10.732 15.341 -4.680 1.00 60.47 74 ALA A C 1
ATOM 521 O O . ALA A 1 74 ? -10.542 16.184 -3.810 1.00 60.47 74 ALA A O 1
ATOM 522 N N . LYS A 1 75 ? -11.680 14.403 -4.545 1.00 75.88 75 LYS A N 1
ATOM 523 C CA . LYS A 1 75 ? -12.602 14.362 -3.405 1.00 75.88 75 LYS A CA 1
ATOM 524 C C . LYS A 1 75 ? -11.917 14.019 -2.080 1.00 75.88 75 LYS A C 1
ATOM 526 O O . LYS A 1 75 ? -12.270 14.598 -1.057 1.00 75.88 75 LYS A O 1
ATOM 531 N N . VAL A 1 76 ? -10.973 13.076 -2.082 1.00 81.31 76 VAL A N 1
ATOM 532 C CA . VAL A 1 76 ? -10.181 12.715 -0.892 1.00 81.31 76 VAL A CA 1
ATOM 533 C C . VAL A 1 76 ? -9.308 13.891 -0.458 1.00 81.31 76 VAL A C 1
ATOM 535 O O . VAL A 1 76 ? -9.231 14.172 0.732 1.00 81.31 76 VAL A O 1
ATOM 538 N N . LEU A 1 77 ? -8.714 14.607 -1.414 1.00 82.50 77 LEU A N 1
ATOM 539 C CA . LEU A 1 77 ? -7.904 15.801 -1.156 1.00 82.50 77 LEU A CA 1
ATOM 540 C C . LEU A 1 77 ? -8.740 17.067 -0.910 1.00 82.50 77 LEU A C 1
ATOM 542 O O . LEU A 1 77 ? -8.176 18.109 -0.602 1.00 82.50 77 LEU A O 1
ATOM 546 N N . GLN A 1 78 ? -10.071 16.970 -1.006 1.00 83.62 78 GLN A N 1
ATOM 547 C CA . GLN A 1 78 ? -11.010 18.091 -0.883 1.00 83.62 78 GLN A CA 1
ATOM 548 C C . GLN A 1 78 ? -10.694 19.266 -1.826 1.00 83.62 78 GLN A C 1
ATOM 550 O O . GLN A 1 78 ? -10.983 20.418 -1.509 1.00 83.62 78 GLN A O 1
ATOM 555 N N . ASP A 1 79 ? -10.134 18.965 -2.997 1.00 83.69 79 ASP A N 1
ATOM 556 C CA . ASP A 1 79 ? -9.776 19.941 -4.020 1.00 83.69 79 ASP A CA 1
ATOM 557 C C . ASP A 1 79 ? -10.314 19.491 -5.382 1.00 83.69 79 ASP A C 1
ATOM 559 O O . ASP A 1 79 ? -9.676 18.741 -6.123 1.00 83.69 79 ASP A O 1
ATOM 563 N N . ASP A 1 80 ? -11.516 19.968 -5.712 1.00 79.56 80 ASP A N 1
ATOM 564 C CA . ASP A 1 80 ? -12.174 19.713 -6.999 1.00 79.56 80 ASP A CA 1
ATOM 565 C C . ASP A 1 80 ? -11.451 20.390 -8.183 1.00 79.56 80 ASP A C 1
ATOM 567 O O . ASP A 1 80 ? -11.735 20.076 -9.342 1.00 79.56 80 ASP A O 1
ATOM 571 N N . GLY A 1 81 ? -10.541 21.332 -7.907 1.00 83.31 81 GLY A N 1
ATOM 572 C CA . GLY A 1 81 ? -9.731 22.026 -8.904 1.00 83.31 81 GLY A CA 1
ATOM 573 C C . GLY A 1 81 ? -8.421 21.316 -9.238 1.00 83.31 81 GLY A C 1
ATOM 574 O O . GLY A 1 81 ? -7.798 21.675 -10.239 1.00 83.31 81 GLY A O 1
ATOM 575 N N . LEU A 1 82 ? -8.015 20.315 -8.447 1.00 83.06 82 LEU A N 1
ATOM 576 C CA . LEU A 1 82 ? -6.742 19.623 -8.616 1.00 83.06 82 LEU A CA 1
ATOM 577 C C . LEU A 1 82 ? -6.720 18.815 -9.926 1.00 83.06 82 LEU A C 1
ATOM 579 O O . LEU A 1 82 ? -7.474 17.843 -10.070 1.00 83.06 82 LEU A O 1
ATOM 583 N N . PRO A 1 83 ? -5.845 19.154 -10.892 1.00 86.38 83 PRO A N 1
ATOM 584 C CA . PRO A 1 83 ? -5.748 18.403 -12.133 1.00 86.38 83 PRO A CA 1
ATOM 585 C C . PRO A 1 83 ? -5.159 17.013 -11.874 1.00 86.38 83 PRO A C 1
ATOM 587 O O . PRO A 1 83 ? -4.014 16.880 -11.451 1.00 86.38 83 PRO A O 1
ATOM 590 N N . ILE A 1 84 ? -5.928 15.961 -12.165 1.00 85.88 84 ILE A N 1
ATOM 591 C CA . ILE A 1 84 ? -5.477 14.570 -12.029 1.00 85.88 84 ILE A CA 1
ATOM 592 C C . ILE A 1 84 ? -5.683 13.834 -13.352 1.00 85.88 84 ILE A C 1
ATOM 594 O O . ILE A 1 84 ? -6.800 13.731 -13.863 1.00 85.88 84 ILE A O 1
ATOM 598 N N . ALA A 1 85 ? -4.602 13.263 -13.881 1.00 87.44 85 ALA A N 1
ATOM 599 C CA . ALA A 1 85 ? -4.625 12.386 -15.045 1.00 87.44 85 ALA A CA 1
ATOM 600 C C . ALA A 1 85 ? -4.113 10.993 -14.665 1.00 87.44 85 ALA A C 1
ATOM 602 O O . ALA A 1 85 ? -3.049 10.852 -14.070 1.00 87.44 85 ALA A O 1
ATOM 603 N N . VAL A 1 86 ? -4.864 9.950 -15.034 1.00 86.88 86 VAL A N 1
ATOM 604 C CA . VAL A 1 86 ? -4.517 8.555 -14.725 1.00 86.88 86 VAL A CA 1
ATOM 605 C C . VAL A 1 86 ? -4.515 7.731 -16.004 1.00 86.88 86 VAL A C 1
ATOM 607 O O . VAL A 1 86 ? -5.485 7.735 -16.762 1.00 86.88 86 VAL A O 1
ATOM 610 N N . SER A 1 87 ? -3.430 6.989 -16.220 1.00 89.06 87 SER A N 1
ATOM 611 C CA . SER A 1 87 ? -3.341 5.948 -17.244 1.00 89.06 87 SER A CA 1
ATOM 612 C C . SER A 1 87 ? -3.176 4.593 -16.570 1.00 89.06 87 SER A C 1
ATOM 614 O O . SER A 1 87 ? -2.328 4.430 -15.699 1.00 89.06 87 SER A O 1
ATOM 616 N N . THR A 1 88 ? -3.979 3.612 -16.978 1.00 89.25 88 THR A N 1
ATOM 617 C CA . THR A 1 88 ? -3.977 2.275 -16.372 1.00 89.25 88 THR A CA 1
ATOM 618 C C . THR A 1 88 ? -3.603 1.226 -17.405 1.00 89.25 88 THR A C 1
ATOM 620 O O . THR A 1 88 ? -4.158 1.191 -18.505 1.00 89.25 88 THR A O 1
ATOM 623 N N . VAL A 1 89 ? -2.680 0.343 -17.028 1.00 89.62 89 VAL A N 1
ATOM 624 C CA . VAL A 1 89 ? -2.261 -0.813 -17.821 1.00 89.62 89 VAL A CA 1
ATOM 625 C C . VAL A 1 89 ? -2.359 -2.051 -16.940 1.00 89.62 89 VAL A C 1
ATOM 627 O O . VAL A 1 89 ? -1.964 -2.023 -15.778 1.00 89.62 89 VAL A O 1
ATOM 630 N N . GLN A 1 90 ? -2.883 -3.143 -17.493 1.00 89.00 90 GLN A N 1
ATOM 631 C CA . GLN A 1 90 ? -2.915 -4.428 -16.806 1.00 89.00 90 GLN A CA 1
ATOM 632 C C . GLN A 1 90 ? -1.662 -5.235 -17.163 1.00 89.00 90 GLN A C 1
ATOM 634 O O . GLN A 1 90 ? -1.423 -5.527 -18.336 1.00 89.00 90 GLN A O 1
ATOM 639 N N . ALA A 1 91 ? -0.880 -5.601 -16.150 1.00 87.19 91 ALA A N 1
ATOM 640 C CA . ALA A 1 91 ? 0.296 -6.458 -16.272 1.00 87.19 91 ALA A CA 1
ATOM 641 C C . ALA A 1 91 ? 0.003 -7.866 -15.710 1.00 87.19 91 ALA A C 1
ATOM 643 O O . ALA A 1 91 ? -0.872 -8.003 -14.854 1.00 87.19 91 ALA A O 1
ATOM 644 N N . PRO A 1 92 ? 0.707 -8.921 -16.167 1.00 91.69 92 PRO A N 1
ATOM 645 C CA . PRO A 1 92 ? 0.501 -10.293 -15.702 1.00 91.69 92 PRO A CA 1
ATOM 646 C C . PRO A 1 92 ? 1.165 -10.541 -14.333 1.00 91.69 92 PRO A C 1
ATOM 648 O O . PRO A 1 92 ? 2.094 -11.334 -14.213 1.00 91.69 92 PRO A O 1
ATOM 651 N N . VAL A 1 93 ? 0.683 -9.851 -13.302 1.00 88.38 93 VAL A N 1
ATOM 652 C CA . VAL A 1 93 ? 1.063 -10.038 -11.893 1.00 88.38 93 VAL A CA 1
ATOM 653 C C 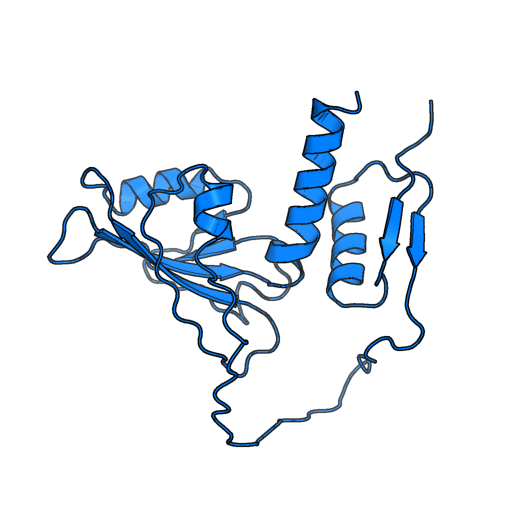. VAL A 1 93 ? -0.163 -10.471 -11.086 1.00 88.38 93 VAL A C 1
ATOM 655 O O . VAL A 1 93 ? -1.284 -10.088 -11.415 1.00 88.38 93 VAL A O 1
ATOM 658 N N . PHE A 1 94 ? 0.031 -11.293 -10.051 1.00 87.75 94 PHE A N 1
ATOM 659 C CA . PHE A 1 94 ? -1.081 -11.782 -9.223 1.00 87.75 94 PHE A CA 1
ATOM 660 C C . PHE A 1 94 ? -1.575 -10.726 -8.231 1.00 87.75 94 PHE A C 1
ATOM 662 O O . PHE A 1 94 ? -2.768 -10.438 -8.181 1.00 87.75 94 PHE A O 1
ATOM 669 N N . TYR A 1 95 ? -0.643 -10.156 -7.468 1.00 86.94 95 TYR A N 1
ATOM 670 C CA . TYR A 1 95 ? -0.884 -9.140 -6.449 1.00 86.94 95 TYR A CA 1
ATOM 671 C C . TYR A 1 95 ? 0.149 -8.030 -6.591 1.00 86.94 95 TYR A C 1
ATOM 673 O O . TYR A 1 95 ? 1.230 -8.241 -7.147 1.00 86.94 95 TYR A O 1
ATOM 681 N N . GLY A 1 96 ? -0.196 -6.858 -6.075 1.00 88.12 96 GLY A N 1
ATOM 682 C CA . GLY A 1 96 ? 0.668 -5.691 -6.115 1.00 88.12 96 GLY A CA 1
ATOM 683 C C . GLY A 1 96 ? 0.271 -4.746 -7.240 1.00 88.12 96 GLY A C 1
ATOM 684 O O . GLY A 1 96 ? 0.523 -5.001 -8.424 1.00 88.12 96 GLY A O 1
ATOM 685 N N . ASN A 1 97 ? -0.308 -3.616 -6.852 1.00 92.44 97 ASN A N 1
ATOM 686 C CA . ASN A 1 97 ? -0.493 -2.495 -7.757 1.00 92.44 97 ASN A CA 1
ATOM 687 C C . ASN A 1 97 ? 0.768 -1.648 -7.749 1.00 92.44 97 ASN A C 1
ATOM 689 O O . ASN A 1 97 ? 1.347 -1.400 -6.694 1.00 92.44 97 ASN A O 1
ATOM 693 N N . THR A 1 98 ? 1.165 -1.190 -8.929 1.00 94.25 98 THR A N 1
ATOM 694 C CA . 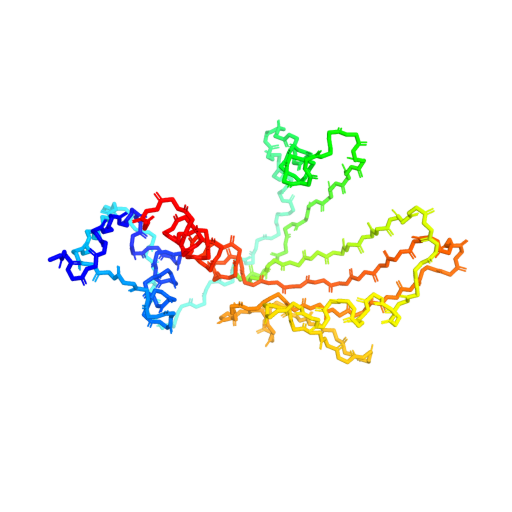THR A 1 98 ? 2.263 -0.246 -9.079 1.00 94.25 98 THR A CA 1
ATOM 695 C C . THR A 1 98 ? 1.808 0.996 -9.818 1.00 94.25 98 THR A C 1
ATOM 697 O O . THR A 1 98 ? 0.930 0.936 -10.683 1.00 94.25 98 THR A O 1
ATOM 700 N N . GLN A 1 99 ? 2.409 2.122 -9.459 1.00 94.31 99 GLN A N 1
ATOM 701 C CA . GLN A 1 99 ? 2.136 3.411 -10.058 1.00 94.31 99 GLN A CA 1
ATOM 702 C C . GLN A 1 99 ? 3.422 4.224 -10.182 1.00 94.31 99 GLN A C 1
ATOM 704 O O . GLN A 1 99 ? 4.247 4.288 -9.267 1.00 94.31 99 GLN A O 1
ATOM 709 N N . ILE A 1 100 ? 3.548 4.880 -11.331 1.00 95.06 100 ILE A N 1
ATOM 710 C CA . ILE A 1 100 ? 4.448 6.010 -11.510 1.00 95.06 100 ILE A CA 1
ATOM 711 C C . ILE A 1 100 ? 3.633 7.248 -11.174 1.00 95.06 100 ILE A C 1
ATOM 713 O O . ILE A 1 100 ? 2.600 7.485 -11.800 1.00 95.06 100 ILE A O 1
ATOM 717 N N . VAL A 1 101 ? 4.101 8.019 -10.201 1.00 94.88 101 VAL A N 1
ATOM 718 C CA . VAL A 1 101 ? 3.440 9.248 -9.773 1.00 94.88 101 VAL A CA 1
ATOM 719 C C . VAL A 1 101 ? 4.331 10.418 -10.140 1.00 94.88 101 VAL A C 1
ATOM 721 O O . VAL A 1 101 ? 5.532 10.402 -9.873 1.00 94.88 101 VAL A O 1
ATOM 724 N N . GLN A 1 102 ? 3.732 11.412 -10.781 1.00 94.69 102 GLN A N 1
ATOM 725 C CA . GLN A 1 102 ? 4.346 12.695 -11.085 1.00 94.69 102 GLN A CA 1
ATOM 726 C C . GLN A 1 102 ? 3.494 13.770 -10.423 1.00 94.69 102 GLN A C 1
ATOM 728 O O . GLN A 1 102 ? 2.276 13.780 -10.602 1.00 94.69 102 GLN A O 1
ATOM 733 N N . ILE A 1 103 ? 4.132 14.623 -9.632 1.00 93.25 103 ILE A N 1
ATOM 734 C CA . ILE A 1 103 ? 3.482 15.687 -8.873 1.00 93.25 103 ILE A CA 1
ATOM 735 C C . ILE A 1 103 ? 4.155 16.996 -9.247 1.00 93.25 103 ILE A C 1
ATOM 737 O O . ILE A 1 103 ? 5.365 17.137 -9.084 1.00 93.25 103 ILE A O 1
ATOM 741 N N . GLU A 1 104 ? 3.365 17.934 -9.753 1.00 93.38 104 GLU A N 1
ATOM 742 C CA . GLU A 1 104 ? 3.783 19.315 -9.958 1.00 93.38 104 GLU A CA 1
ATOM 743 C C . GLU A 1 104 ? 3.391 20.126 -8.721 1.00 93.38 104 GLU A C 1
ATOM 745 O O . GLU A 1 104 ? 2.218 20.199 -8.352 1.00 93.38 104 GLU A O 1
ATOM 750 N N . ASN A 1 105 ? 4.390 20.685 -8.048 1.00 90.38 105 ASN A N 1
ATOM 751 C CA . ASN A 1 105 ? 4.218 21.441 -6.818 1.00 90.38 105 ASN A CA 1
ATOM 752 C C . ASN A 1 105 ? 4.025 22.937 -7.105 1.00 90.38 105 ASN A C 1
ATOM 754 O O . ASN A 1 105 ? 4.445 23.456 -8.133 1.00 90.38 105 ASN A O 1
ATOM 758 N N . LEU A 1 106 ? 3.438 23.672 -6.157 1.00 90.62 106 LEU A N 1
ATOM 759 C CA . LEU A 1 106 ? 3.319 25.136 -6.260 1.00 90.62 106 LEU A CA 1
ATOM 760 C C . LEU A 1 106 ? 4.678 25.849 -6.174 1.00 90.62 106 LEU A C 1
ATOM 762 O O . LEU A 1 106 ? 4.845 26.953 -6.693 1.00 90.62 106 LEU A O 1
ATOM 766 N N . HIS A 1 107 ? 5.634 25.222 -5.492 1.00 93.44 107 HIS A N 1
ATOM 767 C CA . HIS A 1 107 ? 7.007 25.679 -5.339 1.00 93.44 107 HIS A CA 1
ATOM 768 C C . HIS A 1 107 ? 7.958 24.494 -5.534 1.00 93.44 107 HIS A C 1
ATOM 770 O O . HIS A 1 107 ? 7.561 23.361 -5.251 1.00 93.44 107 HIS A O 1
ATOM 776 N N . PRO A 1 108 ? 9.204 24.726 -5.981 1.00 93.94 108 PRO A N 1
ATOM 777 C CA . PRO A 1 108 ? 10.207 23.673 -6.050 1.00 93.94 108 PRO A CA 1
ATOM 778 C C . PRO A 1 108 ? 10.387 22.977 -4.697 1.00 93.94 108 PRO A C 1
ATOM 780 O O . PRO A 1 108 ? 10.615 23.641 -3.688 1.00 93.94 108 PRO A O 1
ATOM 783 N N . VAL A 1 109 ? 10.309 21.646 -4.701 1.00 94.00 109 VAL A N 1
ATOM 784 C CA . VAL A 1 109 ? 10.561 20.776 -3.541 1.00 94.00 109 VAL A CA 1
ATOM 785 C C . VAL A 1 109 ? 11.678 19.825 -3.928 1.00 94.00 109 VAL A C 1
ATOM 787 O O . VAL A 1 109 ? 11.614 19.193 -4.985 1.00 94.00 109 VAL A O 1
ATOM 790 N N . SER A 1 110 ? 12.716 19.720 -3.103 1.00 94.62 110 SER A N 1
ATOM 791 C CA . SER A 1 110 ? 13.824 18.807 -3.402 1.00 94.62 110 SER A CA 1
ATOM 792 C C . SER A 1 110 ? 13.417 17.346 -3.184 1.00 94.62 110 SER A C 1
ATOM 794 O O . SER A 1 110 ? 12.575 17.042 -2.341 1.00 94.62 110 SER A O 1
ATOM 796 N N . ALA A 1 111 ? 14.020 16.419 -3.931 1.00 93.75 111 ALA A N 1
ATOM 797 C CA . ALA A 1 111 ? 13.781 14.991 -3.733 1.00 93.75 111 ALA A CA 1
ATOM 798 C C . ALA A 1 111 ? 14.123 14.544 -2.305 1.00 93.75 111 ALA A C 1
ATOM 800 O O . ALA A 1 111 ? 13.414 13.705 -1.759 1.00 93.75 111 ALA A O 1
ATOM 801 N N . GLU A 1 112 ? 15.149 15.137 -1.693 1.00 94.50 112 GLU A N 1
ATOM 802 C CA . GLU A 1 112 ? 15.529 14.847 -0.310 1.00 94.50 112 GLU A CA 1
ATOM 803 C C . GLU A 1 112 ? 14.455 15.302 0.679 1.00 94.50 112 GLU A C 1
ATOM 805 O O . GLU A 1 112 ? 13.974 14.503 1.473 1.00 94.50 112 GLU A O 1
ATOM 810 N N . GLU A 1 113 ? 13.978 16.542 0.556 1.00 94.81 113 GLU A N 1
ATOM 811 C CA . GLU A 1 113 ? 12.874 17.060 1.375 1.00 94.81 113 GLU A CA 1
ATOM 812 C C . GLU A 1 113 ? 11.606 16.203 1.230 1.00 94.81 113 GLU A C 1
ATOM 814 O O . GLU A 1 113 ? 10.934 15.881 2.211 1.00 94.81 113 GLU A O 1
ATOM 819 N N . ALA A 1 114 ? 11.295 15.764 0.007 1.00 94.12 114 ALA A N 1
ATOM 820 C CA . ALA A 1 114 ? 10.177 14.861 -0.228 1.00 94.12 114 ALA A CA 1
ATOM 821 C C . ALA A 1 114 ? 10.387 13.490 0.434 1.00 94.12 114 ALA A C 1
ATOM 823 O O . ALA A 1 114 ? 9.440 12.925 0.984 1.00 94.12 114 ALA A O 1
ATOM 824 N N . ARG A 1 115 ? 11.611 12.944 0.402 1.00 94.62 115 ARG A N 1
ATOM 825 C CA . ARG A 1 115 ? 11.954 11.689 1.087 1.00 94.62 115 ARG A CA 1
ATOM 826 C C . ARG A 1 115 ? 11.807 11.838 2.597 1.00 94.62 115 ARG A C 1
ATOM 828 O O . ARG A 1 115 ? 11.160 10.991 3.203 1.00 94.62 115 ARG A O 1
ATOM 835 N N . GLU A 1 116 ? 12.327 12.911 3.185 1.00 95.06 116 GLU A N 1
ATOM 836 C CA . GLU A 1 116 ? 12.190 13.200 4.617 1.00 95.06 116 GLU A CA 1
ATOM 837 C C . GLU A 1 116 ? 10.716 13.273 5.039 1.00 95.06 116 GLU A C 1
ATOM 839 O O . GLU A 1 116 ? 10.325 12.653 6.028 1.00 95.06 116 GLU A O 1
ATOM 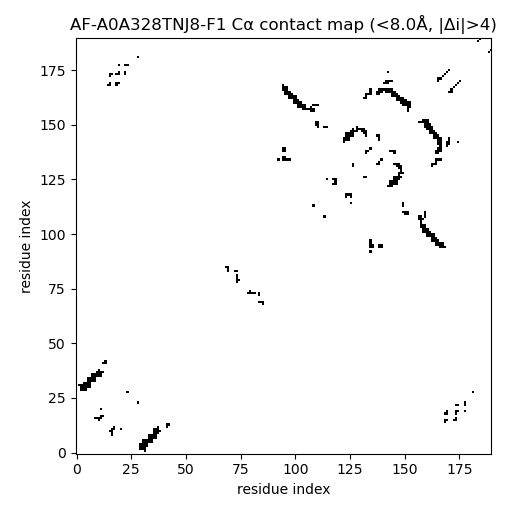844 N N . ALA A 1 117 ? 9.873 13.965 4.265 1.00 93.62 117 ALA A N 1
ATOM 845 C CA . ALA A 1 117 ? 8.440 14.056 4.541 1.00 93.62 117 ALA A CA 1
ATOM 846 C C . ALA A 1 117 ? 7.741 12.687 4.458 1.00 93.62 117 ALA A C 1
ATOM 848 O O . ALA A 1 117 ? 6.934 12.337 5.319 1.00 93.62 117 ALA A O 1
ATOM 849 N N . LEU A 1 118 ? 8.068 11.886 3.442 1.00 93.94 118 LEU A N 1
ATOM 850 C CA . LEU A 1 118 ? 7.496 10.553 3.251 1.00 93.94 118 LEU A CA 1
ATOM 851 C C . LEU A 1 118 ? 7.939 9.556 4.336 1.00 93.94 118 LEU A C 1
ATOM 853 O O . LEU A 1 118 ? 7.147 8.694 4.710 1.00 93.94 118 LEU A O 1
ATOM 857 N N . GLN A 1 119 ? 9.157 9.682 4.878 1.00 93.56 119 GLN A N 1
ATOM 858 C CA . GLN A 1 119 ? 9.666 8.827 5.966 1.00 93.56 119 GLN A CA 1
ATOM 859 C C . GLN A 1 119 ? 8.899 8.996 7.281 1.00 93.56 119 GLN A C 1
ATOM 861 O O . GLN A 1 119 ? 8.948 8.116 8.137 1.00 93.56 119 GLN A O 1
ATOM 866 N N . GLN A 1 120 ? 8.195 10.114 7.465 1.00 94.12 120 GLN A N 1
ATOM 867 C CA . GLN A 1 120 ? 7.410 10.359 8.676 1.00 94.12 120 GLN A CA 1
ATOM 868 C C . GLN A 1 120 ? 6.115 9.538 8.725 1.00 94.12 120 GLN A C 1
ATOM 870 O O . GLN A 1 120 ? 5.507 9.419 9.788 1.00 94.12 120 GLN A O 1
ATOM 875 N N . ALA A 1 121 ? 5.672 8.987 7.593 1.00 93.00 121 ALA A N 1
ATOM 876 C CA . ALA A 1 121 ? 4.454 8.197 7.527 1.00 93.00 121 ALA A CA 1
ATOM 877 C C . ALA A 1 121 ? 4.718 6.738 7.932 1.00 93.00 121 ALA A C 1
ATOM 879 O O . ALA A 1 121 ? 5.478 6.030 7.281 1.00 93.00 121 ALA A O 1
ATOM 880 N N . GLU A 1 122 ? 4.022 6.273 8.971 1.00 91.56 122 GLU A N 1
ATOM 881 C CA . GLU A 1 122 ? 4.178 4.928 9.552 1.00 91.56 122 GLU A CA 1
ATOM 882 C C . GLU A 1 122 ? 3.984 3.790 8.534 1.00 91.56 122 GLU A C 1
ATOM 884 O O . GLU A 1 122 ? 4.695 2.786 8.561 1.00 91.56 122 GLU A O 1
ATOM 889 N N . ASP A 1 123 ? 3.045 3.950 7.599 1.00 92.69 123 ASP A N 1
ATOM 890 C CA . ASP A 1 123 ? 2.737 2.904 6.618 1.00 92.69 123 ASP A CA 1
ATOM 891 C C . ASP A 1 123 ? 3.564 2.999 5.332 1.00 92.69 123 ASP A C 1
ATOM 893 O O . ASP A 1 123 ? 3.326 2.227 4.400 1.00 92.69 123 ASP A O 1
ATOM 897 N N . ILE A 1 124 ? 4.502 3.945 5.242 1.00 95.25 124 ILE A N 1
ATOM 898 C CA . ILE A 1 124 ? 5.344 4.131 4.062 1.00 95.25 124 ILE A CA 1
ATOM 899 C C . ILE A 1 124 ? 6.716 3.516 4.317 1.00 95.25 124 ILE A C 1
ATOM 901 O O . ILE A 1 124 ? 7.430 3.889 5.242 1.00 95.25 124 ILE A O 1
ATOM 905 N N . ASN A 1 125 ? 7.114 2.600 3.438 1.00 95.19 125 ASN A N 1
ATOM 906 C CA . ASN A 1 125 ? 8.471 2.080 3.389 1.00 95.19 125 ASN A CA 1
ATOM 907 C C . ASN A 1 125 ? 9.215 2.715 2.208 1.00 95.19 125 ASN A C 1
ATOM 909 O O . ASN A 1 125 ? 8.899 2.439 1.048 1.00 95.19 125 ASN A O 1
ATOM 913 N N . LEU A 1 126 ? 10.195 3.569 2.489 1.00 95.25 126 LEU A N 1
ATOM 914 C CA . LEU A 1 126 ? 11.027 4.178 1.457 1.00 95.25 126 LEU A CA 1
ATOM 915 C C . LEU A 1 126 ? 12.254 3.320 1.167 1.00 95.25 126 LEU A C 1
ATOM 917 O O . LEU A 1 126 ? 13.035 3.018 2.065 1.00 95.25 126 LEU A O 1
ATOM 921 N N . THR A 1 127 ? 12.458 2.980 -0.103 1.00 92.25 127 THR A N 1
ATOM 922 C CA . THR A 1 127 ? 13.674 2.296 -0.535 1.00 92.25 127 THR A CA 1
ATOM 923 C C . THR A 1 127 ? 14.854 3.261 -0.632 1.00 92.25 127 THR A C 1
ATOM 925 O O . THR A 1 127 ? 14.704 4.479 -0.834 1.00 92.25 127 THR A O 1
ATOM 928 N N . ASP A 1 128 ? 16.050 2.689 -0.530 1.00 86.56 128 ASP A N 1
ATOM 929 C CA . ASP A 1 128 ? 17.308 3.371 -0.829 1.00 86.56 128 ASP A CA 1
ATOM 930 C C . ASP A 1 128 ? 17.321 3.902 -2.274 1.00 86.56 128 ASP A C 1
ATOM 932 O O . ASP A 1 128 ? 16.586 3.410 -3.135 1.00 86.56 128 ASP A O 1
ATOM 936 N N . GLU A 1 129 ? 18.149 4.916 -2.542 1.00 77.88 129 GLU A N 1
ATOM 937 C CA . GLU A 1 129 ? 18.183 5.623 -3.835 1.00 77.88 129 GLU A CA 1
ATOM 938 C C . GLU A 1 129 ? 18.524 4.711 -5.024 1.00 77.88 129 GLU A C 1
ATOM 940 O O . GLU A 1 129 ? 17.953 4.865 -6.104 1.00 77.88 129 GLU A O 1
ATOM 945 N N . ASP A 1 130 ? 19.392 3.721 -4.805 1.00 81.06 130 ASP A N 1
ATOM 946 C CA . ASP A 1 130 ? 19.833 2.757 -5.821 1.00 81.06 130 ASP A CA 1
ATOM 947 C C . ASP A 1 130 ? 18.890 1.550 -5.973 1.00 81.06 130 ASP A C 1
ATOM 949 O O . ASP A 1 130 ? 19.182 0.613 -6.722 1.00 81.06 130 ASP A O 1
ATOM 953 N N . ASN A 1 131 ? 17.761 1.543 -5.259 1.00 89.06 131 ASN A N 1
ATOM 954 C CA . ASN A 1 131 ? 16.822 0.432 -5.247 1.00 89.06 131 ASN A CA 1
ATOM 955 C C . ASN A 1 131 ? 15.406 0.870 -5.648 1.00 89.06 131 ASN A C 1
ATOM 957 O O . ASN A 1 131 ? 15.014 2.034 -5.528 1.00 89.06 131 ASN A O 1
ATOM 961 N N . PHE A 1 132 ? 14.617 -0.085 -6.133 1.00 92.56 132 PHE A N 1
ATOM 962 C CA . PHE A 1 132 ? 13.233 0.133 -6.530 1.00 92.56 132 PHE A CA 1
ATOM 963 C C . PHE A 1 132 ? 12.341 -0.997 -6.014 1.00 92.56 132 PHE A C 1
ATOM 965 O O . PHE A 1 132 ? 12.659 -2.170 -6.219 1.00 92.56 132 PHE A O 1
ATOM 972 N N . PRO A 1 133 ? 11.199 -0.674 -5.382 1.00 96.12 133 PRO A N 1
ATOM 973 C CA . PRO A 1 133 ? 10.301 -1.702 -4.895 1.00 96.12 133 PRO A CA 1
ATOM 974 C C . PRO A 1 133 ? 9.585 -2.395 -6.054 1.00 96.12 133 PRO A C 1
ATOM 976 O O . PRO A 1 133 ? 9.250 -1.793 -7.078 1.00 96.12 133 PRO A O 1
ATOM 979 N N . THR A 1 134 ? 9.302 -3.676 -5.873 1.00 95.19 134 THR A N 1
ATOM 980 C CA . THR A 1 134 ? 8.657 -4.546 -6.850 1.00 95.19 134 THR A CA 1
ATOM 981 C C . THR A 1 134 ? 7.408 -5.195 -6.269 1.00 95.19 134 THR A C 1
ATOM 983 O O . THR A 1 134 ? 7.258 -5.393 -5.065 1.00 95.19 134 THR A O 1
ATOM 986 N N . GLN A 1 135 ? 6.490 -5.576 -7.153 1.00 93.56 135 GLN A N 1
ATOM 987 C CA . GLN A 1 135 ? 5.208 -6.173 -6.761 1.00 93.56 135 GLN A CA 1
ATOM 988 C C . GLN A 1 135 ? 5.389 -7.513 -6.045 1.00 93.56 135 GLN A C 1
ATOM 990 O O . GLN A 1 135 ? 4.665 -7.819 -5.102 1.00 93.56 135 GLN A O 1
ATOM 995 N N . VAL A 1 136 ? 6.381 -8.292 -6.478 1.00 93.31 136 VAL A N 1
ATOM 996 C CA . VAL A 1 136 ? 6.664 -9.620 -5.927 1.00 93.31 136 VAL A CA 1
ATOM 997 C C . VAL A 1 136 ? 7.551 -9.542 -4.686 1.00 93.31 136 VAL A C 1
ATOM 999 O O . VAL A 1 136 ? 7.300 -10.280 -3.741 1.00 93.31 136 VAL A O 1
ATOM 1002 N N . GLY A 1 137 ? 8.582 -8.692 -4.696 1.00 92.62 137 GLY A N 1
ATOM 1003 C CA . GLY A 1 137 ? 9.564 -8.625 -3.612 1.00 92.62 137 GLY A CA 1
ATOM 1004 C C . GLY A 1 137 ? 9.092 -7.836 -2.395 1.00 92.62 137 GLY A C 1
ATOM 1005 O O . GLY A 1 137 ? 9.367 -8.243 -1.273 1.00 92.62 137 GLY A O 1
ATOM 1006 N N . ASP A 1 138 ? 8.371 -6.736 -2.618 1.00 94.56 138 ASP A N 1
ATOM 1007 C CA . ASP A 1 138 ? 8.183 -5.707 -1.588 1.00 94.56 138 ASP A CA 1
ATOM 1008 C C . ASP A 1 138 ? 6.712 -5.498 -1.220 1.00 94.56 138 ASP A C 1
ATOM 1010 O O . ASP A 1 138 ? 6.387 -5.183 -0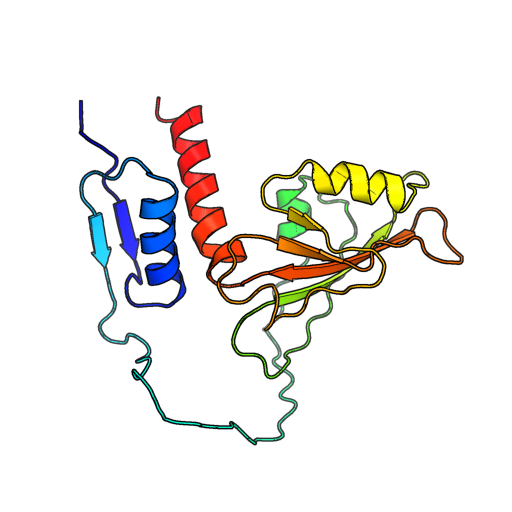.077 1.00 94.56 138 ASP A O 1
ATOM 1014 N N . ALA A 1 139 ? 5.805 -5.692 -2.181 1.00 91.75 139 ALA A N 1
ATOM 1015 C CA . ALA A 1 139 ? 4.385 -5.450 -1.964 1.00 91.75 139 ALA A CA 1
ATOM 1016 C C . ALA A 1 139 ? 3.618 -6.692 -1.507 1.00 91.75 139 ALA A C 1
ATOM 1018 O O . ALA A 1 139 ? 2.877 -6.607 -0.539 1.00 91.75 139 ALA A O 1
ATOM 1019 N N . SER A 1 140 ? 3.756 -7.836 -2.182 1.00 91.00 140 SER A N 1
ATOM 1020 C CA . SER A 1 140 ? 2.927 -9.019 -1.909 1.00 91.00 140 SER A CA 1
ATOM 1021 C C . SER A 1 140 ? 3.011 -9.469 -0.444 1.00 91.00 140 SER A C 1
ATOM 1023 O O . SER A 1 140 ? 4.064 -9.888 0.025 1.00 91.00 140 SER A O 1
ATOM 1025 N N . GLY A 1 141 ? 1.881 -9.450 0.265 1.00 88.12 141 GLY A N 1
ATOM 1026 C CA . GLY A 1 141 ? 1.803 -9.820 1.680 1.00 88.12 141 GLY A CA 1
ATOM 1027 C C . GLY A 1 141 ? 2.172 -8.699 2.659 1.00 88.12 141 GLY A C 1
ATOM 1028 O O . GLY A 1 141 ? 2.010 -8.882 3.862 1.00 88.12 141 GLY A O 1
ATOM 1029 N N . SER A 1 142 ? 2.604 -7.538 2.168 1.00 91.19 142 SER A N 1
ATOM 1030 C CA . SER A 1 142 ? 2.943 -6.372 2.982 1.00 91.19 142 SER A CA 1
ATOM 1031 C C . SER A 1 142 ? 1.718 -5.498 3.252 1.00 91.19 142 SER A C 1
ATOM 1033 O O . SER A 1 142 ? 0.865 -5.291 2.385 1.00 91.19 142 SER A O 1
ATOM 1035 N N . ALA A 1 143 ? 1.645 -4.952 4.464 1.00 91.94 143 ALA A N 1
ATOM 1036 C CA . ALA A 1 143 ? 0.693 -3.912 4.846 1.00 91.94 143 ALA A CA 1
ATOM 1037 C C . ALA A 1 143 ? 1.313 -2.503 4.751 1.00 91.94 143 ALA A C 1
ATOM 1039 O O . ALA A 1 143 ? 0.802 -1.572 5.356 1.00 91.94 143 ALA A O 1
ATOM 1040 N N . HIS A 1 144 ? 2.393 -2.332 3.984 1.00 94.38 144 HIS A N 1
ATOM 1041 C CA . HIS A 1 144 ? 3.027 -1.036 3.742 1.00 94.38 144 HIS A CA 1
ATOM 1042 C C . HIS A 1 144 ? 2.916 -0.618 2.271 1.00 94.38 144 HIS A C 1
ATOM 1044 O O . HIS A 1 144 ? 2.850 -1.453 1.364 1.00 94.38 144 HIS A O 1
ATOM 1050 N N . LEU A 1 145 ? 2.936 0.694 2.038 1.00 95.81 145 LEU A N 1
ATOM 1051 C CA . LEU A 1 145 ? 3.179 1.290 0.730 1.00 95.81 145 LEU A CA 1
ATOM 1052 C C . LEU A 1 145 ? 4.683 1.450 0.542 1.00 95.81 145 LEU A C 1
ATOM 1054 O O . LEU A 1 145 ? 5.318 2.257 1.219 1.00 95.81 145 LEU A O 1
ATOM 1058 N N . SER A 1 146 ? 5.254 0.718 -0.406 1.00 96.56 146 SER A N 1
ATOM 1059 C CA . SER A 1 146 ? 6.663 0.862 -0.746 1.00 96.56 146 SER A CA 1
ATOM 1060 C C . SER A 1 146 ? 6.847 1.947 -1.800 1.00 96.56 146 SER A C 1
ATOM 1062 O O . SER A 1 146 ? 6.217 1.902 -2.859 1.00 96.56 146 SER A O 1
ATOM 1064 N N . ILE A 1 147 ? 7.728 2.907 -1.534 1.00 97.06 147 ILE A N 1
ATOM 1065 C CA . ILE A 1 147 ? 8.051 4.012 -2.441 1.00 97.06 147 ILE A CA 1
ATOM 1066 C C . ILE A 1 147 ? 9.544 3.977 -2.756 1.00 97.06 147 ILE A C 1
ATOM 1068 O O . ILE A 1 147 ? 10.367 3.750 -1.879 1.00 97.06 147 ILE A O 1
ATOM 1072 N N . GLY A 1 148 ? 9.896 4.220 -4.013 1.00 95.44 148 GLY A N 1
ATOM 1073 C CA . GLY A 1 148 ? 11.277 4.310 -4.462 1.00 95.44 148 GLY A CA 1
ATOM 1074 C C . GLY A 1 148 ? 11.440 5.272 -5.626 1.00 95.44 148 GLY A C 1
ATOM 1075 O O . GLY A 1 148 ? 10.475 5.866 -6.119 1.00 95.44 148 GLY A O 1
ATOM 1076 N N . CYS A 1 149 ? 12.684 5.424 -6.075 1.00 93.81 149 CYS A N 1
ATOM 1077 C CA . CYS A 1 149 ? 13.042 6.274 -7.213 1.00 93.81 149 CYS A CA 1
ATOM 1078 C C . CYS A 1 149 ? 12.511 7.718 -7.112 1.00 93.81 149 CYS A C 1
ATOM 1080 O O . CYS A 1 149 ? 12.151 8.302 -8.143 1.00 93.81 149 CYS A O 1
ATOM 1082 N N . VAL A 1 150 ? 12.427 8.262 -5.891 1.00 94.81 150 VAL A N 1
ATOM 1083 C CA . VAL A 1 150 ? 12.022 9.650 -5.633 1.00 94.81 150 VAL A CA 1
ATOM 1084 C C . VAL A 1 150 ? 13.082 10.571 -6.220 1.00 94.81 150 VAL A C 1
ATOM 1086 O O . VAL A 1 150 ? 14.247 10.486 -5.842 1.00 94.81 150 VAL A O 1
ATOM 1089 N N . ARG A 1 151 ? 12.697 11.415 -7.173 1.00 93.50 151 ARG A N 1
ATOM 1090 C CA . ARG A 1 151 ? 13.625 12.297 -7.883 1.00 93.50 151 ARG A CA 1
ATOM 1091 C C . ARG A 1 151 ? 12.926 13.536 -8.421 1.00 93.50 151 ARG A C 1
ATOM 1093 O O . ARG A 1 151 ? 11.742 13.491 -8.755 1.00 93.50 151 ARG A O 1
ATOM 1100 N N . ASN A 1 152 ? 13.688 14.611 -8.568 1.00 94.62 152 ASN A N 1
ATOM 1101 C CA . ASN A 1 152 ? 13.271 15.783 -9.328 1.00 94.62 152 ASN A CA 1
ATOM 1102 C C . ASN A 1 152 ? 13.376 15.525 -10.837 1.00 94.62 152 ASN A C 1
ATOM 1104 O O . ASN A 1 152 ? 14.177 14.699 -11.285 1.00 94.62 152 ASN A O 1
ATOM 1108 N N . ASP A 1 153 ? 12.578 16.244 -11.620 1.00 93.19 153 ASP A N 1
ATOM 1109 C CA . ASP A 1 153 ? 12.736 16.293 -13.072 1.00 9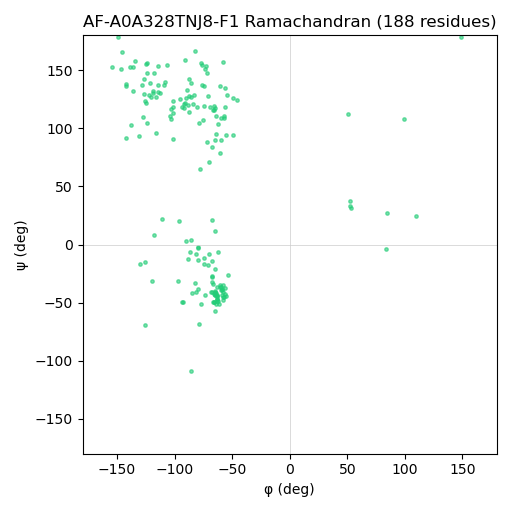3.19 153 ASP A CA 1
ATOM 1110 C C . ASP A 1 153 ? 13.965 17.129 -13.488 1.00 93.19 153 ASP A C 1
ATOM 1112 O O . ASP A 1 153 ? 14.405 18.029 -12.773 1.00 93.19 153 ASP A O 1
ATOM 1116 N N . TYR A 1 154 ? 14.540 16.826 -14.658 1.00 83.38 154 TYR A N 1
ATOM 1117 C CA . TYR A 1 154 ? 15.749 17.496 -15.158 1.00 83.38 154 TYR A CA 1
ATOM 1118 C C . TYR A 1 154 ? 15.472 18.857 -15.837 1.00 83.38 154 TYR A C 1
ATOM 1120 O O . TYR A 1 154 ? 16.412 19.580 -16.163 1.00 83.38 154 TYR A O 1
ATOM 1128 N N . GLY A 1 155 ? 14.210 19.232 -16.065 1.00 87.94 155 GLY A N 1
ATOM 1129 C CA . GLY A 1 155 ? 13.834 20.480 -16.738 1.00 87.94 155 GLY A CA 1
ATOM 1130 C C . GLY A 1 155 ? 12.778 21.320 -16.019 1.00 87.94 155 GLY A C 1
ATOM 1131 O O . GLY A 1 155 ? 12.642 22.499 -16.343 1.00 87.94 155 GLY A O 1
ATOM 1132 N N . ILE A 1 156 ? 12.048 20.745 -15.061 1.00 93.88 156 ILE A N 1
ATOM 1133 C CA . ILE A 1 156 ? 10.962 21.418 -14.336 1.00 93.88 156 ILE A CA 1
ATOM 1134 C C . ILE A 1 156 ? 11.209 21.270 -12.832 1.00 93.88 156 ILE A C 1
ATOM 1136 O O . ILE A 1 156 ? 11.092 20.178 -12.283 1.00 93.88 156 ILE A O 1
ATOM 1140 N N . ALA A 1 157 ? 11.562 22.368 -12.160 1.00 90.38 157 ALA A N 1
ATOM 1141 C CA . ALA A 1 157 ? 11.987 22.347 -10.756 1.00 90.38 157 ALA A CA 1
ATOM 1142 C C . ALA A 1 157 ? 10.851 21.972 -9.787 1.00 90.38 157 ALA A C 1
ATOM 1144 O O . ALA A 1 157 ? 11.086 21.404 -8.722 1.00 90.38 157 ALA A O 1
ATOM 1145 N N . GLU A 1 158 ? 9.617 22.277 -10.170 1.00 95.00 158 GLU A N 1
ATOM 1146 C CA . GLU A 1 158 ? 8.393 21.991 -9.431 1.00 95.00 158 GLU A CA 1
ATOM 1147 C C . GLU A 1 158 ? 7.926 20.539 -9.592 1.00 95.00 158 GLU A C 1
ATOM 1149 O O . GLU A 1 158 ? 7.066 20.089 -8.835 1.00 95.00 158 GLU A O 1
ATOM 1154 N N . LEU A 1 159 ? 8.479 19.797 -10.559 1.00 95.75 159 LEU A N 1
ATOM 1155 C CA . LEU A 1 159 ? 8.049 18.441 -10.872 1.00 95.75 159 LEU A CA 1
ATOM 1156 C C . LEU A 1 159 ? 8.873 17.408 -10.093 1.00 95.75 159 LEU A C 1
ATOM 1158 O O . LEU A 1 159 ? 10.084 17.257 -10.280 1.00 95.75 159 LEU A O 1
ATOM 1162 N N . LEU A 1 160 ? 8.179 16.652 -9.247 1.00 94.94 160 LEU A N 1
ATOM 1163 C CA . LEU A 1 160 ? 8.704 15.503 -8.522 1.00 94.94 160 LEU A CA 1
ATOM 1164 C C . LEU A 1 160 ? 8.119 14.215 -9.106 1.00 94.94 160 LEU A C 1
ATOM 1166 O O . LEU A 1 160 ? 6.928 14.133 -9.408 1.00 94.94 160 LEU A O 1
ATOM 1170 N N . GLN A 1 161 ? 8.943 13.180 -9.224 1.00 95.00 161 GLN A N 1
ATOM 1171 C CA . GLN A 1 161 ? 8.513 11.858 -9.653 1.00 95.00 161 GLN A CA 1
ATOM 1172 C C . GLN A 1 161 ? 8.936 10.792 -8.649 1.00 95.00 161 GLN A C 1
ATOM 1174 O O . GLN A 1 161 ? 10.055 10.810 -8.142 1.00 95.00 161 GLN A O 1
ATOM 1179 N N . PHE A 1 162 ? 8.072 9.803 -8.436 1.00 95.25 162 PHE A N 1
ATOM 1180 C CA . PHE A 1 162 ? 8.424 8.586 -7.717 1.00 95.25 162 PHE A CA 1
ATOM 1181 C C . PHE A 1 162 ? 7.700 7.359 -8.272 1.00 95.25 162 PHE A C 1
ATOM 1183 O O . PHE A 1 162 ? 6.747 7.441 -9.054 1.00 95.25 162 PHE A O 1
ATOM 1190 N N . TRP A 1 163 ? 8.195 6.196 -7.869 1.00 95.31 163 TRP A N 1
ATOM 1191 C CA . TRP A 1 163 ? 7.604 4.894 -8.127 1.00 95.31 163 TRP A CA 1
ATOM 1192 C C . TRP A 1 163 ? 7.038 4.353 -6.823 1.00 95.31 163 TRP A C 1
ATOM 1194 O O . TRP A 1 163 ? 7.687 4.451 -5.785 1.00 95.31 163 TRP A O 1
ATOM 1204 N N . SER A 1 164 ? 5.843 3.774 -6.855 1.00 95.81 164 SER A N 1
ATOM 1205 C CA . SER A 1 164 ? 5.306 3.111 -5.670 1.00 95.81 164 SER A CA 1
ATOM 1206 C C . SER A 1 164 ? 4.607 1.806 -5.991 1.00 95.81 164 SER A C 1
ATOM 1208 O O . SER A 1 164 ? 4.122 1.585 -7.107 1.00 95.81 164 SER A O 1
ATOM 1210 N N . VAL A 1 165 ? 4.604 0.925 -4.997 1.00 96.56 165 VAL A N 1
ATOM 1211 C CA . VAL A 1 165 ? 4.027 -0.408 -5.072 1.00 96.56 165 VAL A CA 1
ATOM 1212 C C . VAL A 1 165 ? 3.365 -0.745 -3.744 1.00 96.56 165 VAL A C 1
ATOM 1214 O O . VAL A 1 165 ? 3.937 -0.500 -2.687 1.00 96.56 165 VAL A O 1
ATOM 1217 N N . ALA A 1 166 ? 2.168 -1.321 -3.794 1.00 95.94 166 ALA A N 1
ATOM 1218 C CA . ALA A 1 166 ? 1.456 -1.773 -2.604 1.00 95.94 166 ALA A CA 1
ATOM 1219 C C . ALA A 1 166 ? 0.621 -3.018 -2.886 1.00 95.94 166 ALA A C 1
ATOM 1221 O O . ALA A 1 166 ? 0.121 -3.207 -4.002 1.00 95.94 166 ALA A O 1
ATOM 1222 N N . ASP A 1 167 ? 0.433 -3.849 -1.860 1.00 94.75 167 ASP A N 1
ATOM 1223 C CA . ASP A 1 167 ? -0.514 -4.955 -1.915 1.00 94.75 167 ASP A CA 1
ATOM 1224 C C . ASP A 1 167 ? -1.940 -4.405 -2.040 1.00 94.75 167 ASP A C 1
ATOM 1226 O O . ASP A 1 167 ? -2.452 -3.702 -1.164 1.00 94.75 167 ASP A O 1
ATOM 1230 N N . ASN A 1 168 ? -2.605 -4.732 -3.142 1.00 90.38 168 ASN A N 1
ATOM 1231 C CA . ASN A 1 168 ? -3.953 -4.254 -3.418 1.00 90.38 168 ASN A CA 1
ATOM 1232 C C . ASN A 1 168 ? -5.020 -4.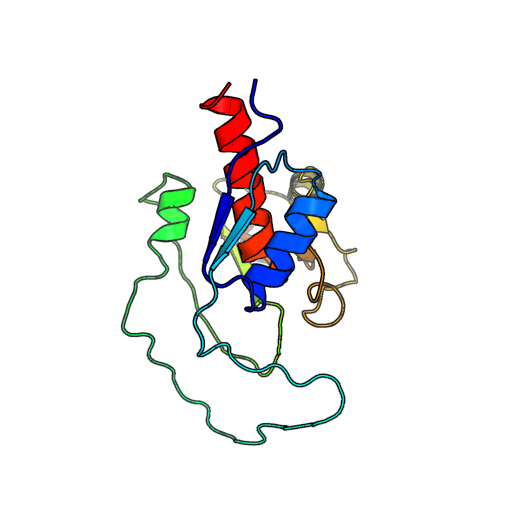898 -2.513 1.00 90.38 168 ASN A C 1
ATOM 1234 O O . ASN A 1 168 ? -6.127 -4.374 -2.420 1.00 90.38 168 ASN A O 1
ATOM 1238 N N . VAL A 1 169 ? -4.713 -6.026 -1.869 1.00 92.38 169 VAL A N 1
ATOM 1239 C CA . VAL A 1 169 ? -5.598 -6.753 -0.953 1.00 92.38 169 VAL A CA 1
ATOM 1240 C C . VAL A 1 169 ? -5.344 -6.323 0.492 1.00 92.38 169 VAL A C 1
ATOM 1242 O O . VAL A 1 169 ? -6.298 -5.991 1.199 1.00 92.38 169 VAL A O 1
ATOM 1245 N N . ARG A 1 170 ? -4.079 -6.307 0.930 1.00 93.06 170 ARG A N 1
ATOM 1246 C CA . ARG A 1 170 ? -3.714 -5.938 2.307 1.00 93.06 170 ARG A CA 1
ATOM 1247 C C . ARG A 1 170 ? -3.713 -4.428 2.502 1.00 93.06 170 ARG A C 1
ATOM 1249 O O . ARG A 1 170 ? -4.600 -3.920 3.180 1.00 93.06 170 ARG A O 1
ATOM 1256 N N . PHE A 1 171 ? -2.777 -3.710 1.879 1.00 92.81 171 PHE A N 1
ATOM 1257 C CA . PHE A 1 171 ? -2.629 -2.266 2.071 1.00 92.81 171 PHE A CA 1
ATOM 1258 C C . PHE A 1 171 ? -3.851 -1.500 1.553 1.00 92.81 171 PHE A C 1
ATOM 1260 O O . PHE A 1 171 ? -4.517 -0.809 2.317 1.00 92.81 171 PHE A O 1
ATOM 1267 N N . SER A 1 172 ? -4.207 -1.655 0.272 1.00 88.31 172 SER A N 1
ATOM 1268 C CA . SER A 1 172 ? -5.231 -0.803 -0.360 1.00 88.31 172 SER A CA 1
ATOM 1269 C C . SER A 1 172 ? -6.678 -1.113 0.040 1.00 88.31 172 SER A C 1
ATOM 1271 O O . SER A 1 172 ? -7.572 -0.345 -0.313 1.00 88.31 172 SER A O 1
ATOM 1273 N N . CYS A 1 173 ? -6.944 -2.232 0.718 1.00 91.00 173 CYS A N 1
ATOM 1274 C CA . CYS A 1 173 ? -8.300 -2.622 1.111 1.00 91.00 173 CYS A CA 1
ATOM 1275 C C . CYS A 1 173 ? -8.400 -2.892 2.609 1.00 91.00 173 CYS A C 1
ATOM 1277 O O . CYS A 1 173 ? -9.047 -2.127 3.321 1.00 91.00 173 CYS A O 1
ATOM 1279 N N . ALA A 1 174 ? -7.786 -3.973 3.086 1.00 93.12 174 ALA A N 1
ATOM 1280 C CA . ALA A 1 174 ? -7.987 -4.426 4.455 1.00 93.12 174 ALA A CA 1
ATOM 1281 C C . ALA A 1 174 ? -7.440 -3.430 5.495 1.00 93.12 174 ALA A C 1
ATOM 1283 O O . ALA A 1 174 ? -8.181 -3.019 6.388 1.00 93.12 174 ALA A O 1
ATOM 1284 N N . LEU A 1 175 ? -6.197 -2.966 5.339 1.00 93.88 175 LEU A N 1
ATOM 1285 C CA . LEU A 1 175 ? -5.589 -2.009 6.265 1.00 93.88 175 LEU A CA 1
ATOM 1286 C C . LEU A 1 175 ? -6.335 -0.673 6.270 1.00 93.88 175 LEU A C 1
ATOM 1288 O O . LEU A 1 175 ? -6.664 -0.163 7.336 1.00 93.88 175 LEU A O 1
ATOM 1292 N N . MET A 1 176 ? -6.656 -0.120 5.094 1.00 93.56 176 MET A N 1
ATOM 1293 C CA . MET A 1 176 ? -7.410 1.138 5.012 1.00 93.56 176 MET A CA 1
ATOM 1294 C C . MET A 1 176 ? -8.786 1.032 5.680 1.00 93.56 176 MET A C 1
ATOM 1296 O O . MET A 1 176 ? -9.225 1.983 6.330 1.00 93.56 176 MET A O 1
ATOM 1300 N N . ALA A 1 177 ? -9.457 -0.119 5.568 1.00 92.81 177 ALA A N 1
ATOM 1301 C CA . ALA A 1 177 ? -10.729 -0.355 6.245 1.00 92.81 177 ALA A CA 1
ATOM 1302 C C . ALA A 1 177 ? -10.570 -0.369 7.773 1.00 92.81 177 ALA A C 1
ATOM 1304 O O . ALA A 1 177 ? -11.366 0.263 8.468 1.00 92.81 177 ALA A O 1
ATOM 1305 N N . ILE A 1 178 ? -9.530 -1.031 8.290 1.00 93.06 178 ILE A N 1
ATOM 1306 C CA . ILE A 1 178 ? -9.237 -1.081 9.729 1.00 93.06 178 ILE A CA 1
ATOM 1307 C C . ILE A 1 178 ? -8.871 0.300 10.254 1.00 93.06 178 ILE A C 1
ATOM 1309 O O . ILE A 1 178 ? -9.506 0.754 11.197 1.00 93.06 178 ILE A O 1
ATOM 1313 N N . LYS A 1 179 ? -7.956 1.024 9.601 1.00 93.31 179 LYS A N 1
ATOM 1314 C CA . LYS A 1 179 ? -7.580 2.386 10.017 1.00 93.31 179 LYS A CA 1
ATOM 1315 C C . LYS A 1 179 ? -8.767 3.342 10.025 1.00 93.31 179 LYS A C 1
ATOM 1317 O O . LYS A 1 179 ? -8.916 4.158 10.932 1.00 93.31 179 LYS A O 1
ATOM 1322 N N . THR A 1 180 ? -9.657 3.213 9.041 1.00 92.94 180 THR A N 1
ATOM 1323 C CA . THR A 1 180 ? -10.910 3.979 9.017 1.00 92.94 180 THR A CA 1
ATOM 1324 C C . THR A 1 180 ? -11.800 3.617 10.207 1.00 92.94 180 THR A C 1
ATOM 1326 O O . THR A 1 180 ? -12.351 4.508 10.849 1.00 92.94 180 THR A O 1
ATOM 1329 N N . ALA A 1 181 ? -11.936 2.327 10.525 1.00 92.31 181 ALA A N 1
ATOM 1330 C CA . ALA A 1 181 ? -12.718 1.868 11.669 1.00 92.31 181 ALA A CA 1
ATOM 1331 C C . ALA A 1 181 ? -12.108 2.312 13.010 1.00 92.31 181 ALA A C 1
ATOM 1333 O O . ALA A 1 181 ? -12.839 2.786 13.875 1.00 92.31 181 ALA A O 1
ATOM 1334 N N . GLU A 1 182 ? -10.787 2.224 13.174 1.00 91.31 182 GLU A N 1
ATOM 1335 C CA . GLU A 1 182 ? -10.055 2.711 14.349 1.00 91.31 182 GLU A CA 1
ATOM 1336 C C . GLU A 1 182 ? -10.307 4.203 14.557 1.00 91.31 182 GLU A C 1
ATOM 1338 O O . GLU A 1 182 ? -10.673 4.626 15.653 1.00 91.31 182 GLU A O 1
ATOM 1343 N N . LYS A 1 183 ? -10.194 4.993 13.485 1.00 91.94 183 LYS A N 1
ATOM 1344 C CA . LYS A 1 183 ? -10.426 6.436 13.532 1.00 91.94 183 LYS A CA 1
ATOM 1345 C C . LYS A 1 183 ? -11.878 6.781 13.855 1.00 91.94 183 LYS A C 1
ATOM 1347 O O . LYS A 1 183 ? -12.126 7.629 14.706 1.00 91.94 183 LYS A O 1
ATOM 1352 N N . LEU A 1 184 ? -12.833 6.084 13.235 1.00 92.00 184 LEU A N 1
ATOM 1353 C CA . LEU A 1 184 ? -14.261 6.235 13.526 1.00 92.00 184 LEU A CA 1
ATOM 1354 C C . LEU A 1 184 ? -14.558 5.954 15.002 1.00 92.00 184 LEU A C 1
ATOM 1356 O O . LEU A 1 184 ? -15.290 6.709 15.641 1.00 92.00 184 LEU A O 1
ATOM 1360 N N . VAL A 1 185 ? -13.983 4.876 15.537 1.00 89.19 185 VAL A N 1
ATOM 1361 C CA . VAL A 1 185 ? -14.152 4.500 16.938 1.00 89.19 185 VAL A CA 1
ATOM 1362 C C . VAL A 1 185 ? -13.578 5.579 17.856 1.00 89.19 185 VAL A C 1
ATOM 1364 O O . VAL A 1 185 ? -14.285 6.032 18.750 1.00 89.19 185 VAL A O 1
ATOM 1367 N N . GLN A 1 186 ? -12.347 6.033 17.602 1.00 88.06 186 GLN A N 1
ATOM 1368 C CA . GLN A 1 186 ? -11.666 7.060 18.399 1.00 88.06 186 GLN A CA 1
ATOM 1369 C C . GLN A 1 186 ? -12.398 8.409 18.425 1.00 88.06 186 GLN A C 1
ATOM 1371 O O . GLN A 1 186 ? -12.362 9.089 19.446 1.00 88.06 186 GLN A O 1
ATOM 1376 N N . GLU A 1 187 ? -13.018 8.819 17.317 1.00 89.69 187 GLU A N 1
ATOM 1377 C CA . GLU A 1 187 ? -13.584 10.169 17.182 1.00 89.69 187 GLU A CA 1
ATOM 1378 C C . GLU A 1 187 ? -15.085 10.265 17.463 1.00 89.69 187 GLU A C 1
ATOM 1380 O O . GLU A 1 187 ? -15.547 11.314 17.909 1.00 89.69 187 GLU A O 1
ATOM 1385 N N . TYR A 1 188 ? -15.857 9.214 17.169 1.00 83.38 188 TYR A N 1
ATOM 1386 C CA . TYR A 1 188 ? -17.323 9.304 17.126 1.00 83.38 188 TYR A CA 1
ATOM 1387 C C . TYR A 1 188 ? -18.054 8.288 18.000 1.00 83.38 188 TYR A C 1
ATOM 1389 O O . TYR A 1 188 ? -19.260 8.437 18.205 1.00 83.38 188 TYR A O 1
ATOM 1397 N N . LEU A 1 189 ? -17.376 7.238 18.467 1.00 75.31 189 LEU A N 1
ATOM 1398 C CA . LEU A 1 189 ? -18.016 6.134 19.190 1.00 75.31 189 LEU A CA 1
ATOM 1399 C C . LEU A 1 189 ? -17.512 5.969 20.634 1.00 75.31 189 LEU A C 1
ATOM 1401 O O . LEU A 1 189 ? -17.906 5.008 21.300 1.00 75.31 189 LEU A O 1
ATOM 1405 N N . TYR A 1 190 ? -16.700 6.919 21.108 1.00 58.81 190 TYR A N 1
ATOM 1406 C CA . TYR A 1 190 ? -16.302 7.101 22.505 1.00 58.81 190 TYR A CA 1
ATOM 1407 C C . TYR A 1 190 ? -16.882 8.388 23.094 1.00 58.81 190 TYR A C 1
ATOM 1409 O O . TYR A 1 190 ? -16.950 9.402 22.365 1.00 58.81 190 TYR A O 1
#